Protein AF-A0A956VA61-F1 (afdb_monomer_lite)

Foldseek 3Di:
DQDPDPLVVVVVVVVVCVVVVVPDDPQKDKFKWAFADDDPQWTFTQTPVRDTDIAGAFDDPPPDPDRPVRPDDDHGFIFIWIWHQDPVRDIHIYTDGGDCVVVVVVVVVVCVVVCCVVCPVLVVLQVVLVVVLVVLCSPQLVSCVSVVPDNVVSCLVSVLVSVVSSLCSNVNDDPVSVVVSVVVNVD

Secondary structure (DSSP, 8-state):
------HHHHHHHHHHHHHHHT---TTSEEEEEEEEEEETTEEEEEETTS-EEEEESSS--TT-----------TT-EEEEEEEE-TTSSEEEEEEEE--HHHHHHHHHHHHHHHHHHHHHHHHHHHHHHHHHHHHIIIIIHHHHHTT--HHHHHHHHHHHHHHHHHHHHH-S-HHHHHHHHHHHH-

Sequence (187 aa):
MQIRVPTKAFVLFVLSYIPLVLAQDERFGYLEGKIIAIDGNTATVQLSAGETVAADLGTAVPGDMSSINLPDFKVGERVELYYAPGPDGTLTYAVSDWVRRPVLLYLTLLFLFVSVAVARFKGLRAFLATGASLFIIMTFIVPRILAGWNPTLVSLLGVGGILILAIYFVHGLSWSTTAALIGTYVA

Radius of gyration: 27.15 Å; chains: 1; bounding box: 56×53×67 Å

Structure (mmCIF, N/CA/C/O backbone):
data_AF-A0A956VA61-F1
#
_entry.id   AF-A0A956VA61-F1
#
loop_
_atom_site.group_PDB
_atom_site.id
_atom_site.type_symbol
_atom_site.label_atom_id
_atom_site.label_alt_id
_atom_site.label_comp_id
_atom_site.label_asym_id
_atom_site.label_entity_id
_atom_site.label_seq_id
_atom_site.pdbx_PDB_ins_code
_atom_site.Cartn_x
_atom_site.Cartn_y
_atom_site.Cartn_z
_atom_site.occupancy
_atom_site.B_iso_or_equiv
_atom_site.auth_seq_id
_atom_site.auth_comp_id
_atom_site.auth_asym_id
_atom_site.auth_atom_id
_atom_site.pdbx_PDB_model_num
ATOM 1 N N . MET A 1 1 ? 8.585 -22.653 -31.711 1.00 45.03 1 MET A N 1
ATOM 2 C CA . MET A 1 1 ? 7.138 -22.551 -31.423 1.00 45.03 1 MET A CA 1
ATOM 3 C C . MET A 1 1 ? 6.929 -21.295 -30.579 1.00 45.03 1 MET A C 1
ATOM 5 O O . MET A 1 1 ? 7.302 -21.300 -29.418 1.00 45.03 1 MET A O 1
ATOM 9 N N . GLN A 1 2 ? 6.507 -20.173 -31.177 1.00 49.62 2 GLN A N 1
ATOM 10 C CA . GLN A 1 2 ? 6.360 -18.895 -30.458 1.00 49.62 2 GLN A CA 1
ATOM 11 C C . GLN A 1 2 ? 4.977 -18.820 -29.802 1.00 49.62 2 GLN A C 1
ATOM 13 O O . GLN A 1 2 ? 3.965 -18.750 -30.497 1.00 49.62 2 GLN A O 1
ATOM 18 N N . ILE A 1 3 ? 4.928 -18.833 -28.469 1.00 54.19 3 ILE A N 1
ATOM 19 C CA . ILE A 1 3 ? 3.691 -18.641 -27.705 1.00 54.19 3 ILE A CA 1
ATOM 20 C C . ILE A 1 3 ? 3.420 -17.136 -27.647 1.00 54.19 3 ILE A C 1
ATOM 22 O O . ILE A 1 3 ? 3.967 -16.406 -26.824 1.00 54.19 3 ILE A O 1
ATOM 26 N N . ARG A 1 4 ? 2.596 -16.652 -28.575 1.00 54.62 4 ARG A N 1
ATOM 27 C CA . ARG A 1 4 ? 2.153 -15.258 -28.617 1.00 54.62 4 ARG A CA 1
ATOM 28 C C . ARG A 1 4 ? 0.960 -15.119 -27.675 1.00 54.62 4 ARG A C 1
ATOM 30 O O . ARG A 1 4 ? -0.176 -15.289 -28.100 1.00 54.62 4 ARG A O 1
ATOM 37 N N . VAL A 1 5 ? 1.207 -14.876 -26.389 1.00 57.72 5 VAL A N 1
ATOM 38 C CA . VAL A 1 5 ? 0.111 -14.637 -25.439 1.00 57.72 5 VAL A CA 1
ATOM 39 C C . VAL A 1 5 ? -0.486 -13.260 -25.757 1.00 57.72 5 VAL A C 1
ATOM 41 O O . VAL A 1 5 ? 0.228 -12.258 -25.657 1.00 57.72 5 VAL A O 1
ATOM 44 N N . PRO A 1 6 ? -1.754 -13.161 -26.195 1.00 68.50 6 PRO A N 1
ATOM 45 C CA . PRO A 1 6 ? -2.363 -11.865 -26.452 1.00 68.50 6 PRO A CA 1
ATOM 46 C C . PRO A 1 6 ? -2.536 -11.141 -25.115 1.00 68.50 6 PRO A C 1
ATOM 48 O O . PRO A 1 6 ? -3.025 -11.725 -24.153 1.00 68.50 6 PRO A O 1
ATOM 51 N N . THR A 1 7 ? -2.179 -9.859 -25.048 1.00 61.56 7 THR A N 1
ATOM 52 C CA . THR A 1 7 ? -2.193 -9.022 -23.829 1.00 61.56 7 THR A CA 1
ATOM 53 C C . THR A 1 7 ? -3.527 -9.073 -23.062 1.00 61.56 7 THR A C 1
ATOM 55 O O . THR A 1 7 ? -3.557 -8.930 -21.844 1.00 61.56 7 THR A O 1
ATOM 58 N N . LYS A 1 8 ? -4.636 -9.360 -23.762 1.00 59.84 8 LYS A N 1
ATOM 59 C CA . LYS A 1 8 ? -5.973 -9.568 -23.181 1.00 59.84 8 LYS A CA 1
ATOM 60 C C . LYS A 1 8 ? -6.077 -10.818 -22.291 1.00 59.84 8 LYS A C 1
ATOM 62 O O . LYS A 1 8 ? -6.801 -10.791 -21.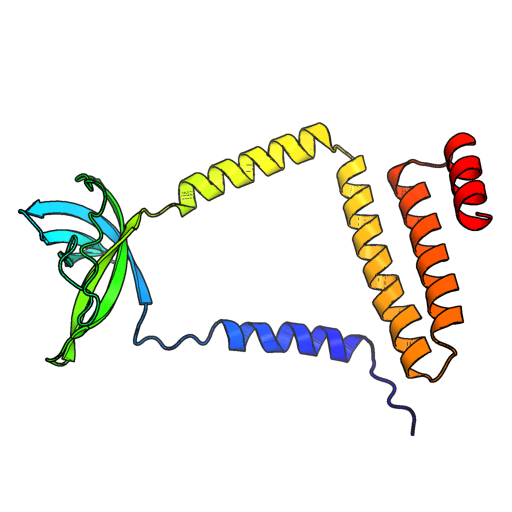304 1.00 59.84 8 LYS A O 1
ATOM 67 N N . ALA A 1 9 ? -5.351 -11.893 -22.603 1.00 68.12 9 ALA A N 1
ATOM 68 C CA . ALA A 1 9 ? -5.415 -13.155 -21.862 1.00 68.12 9 ALA A CA 1
ATOM 69 C C . ALA A 1 9 ? -4.803 -13.049 -20.456 1.00 68.12 9 ALA A C 1
ATOM 71 O O . ALA A 1 9 ? -5.280 -13.686 -19.525 1.00 68.12 9 ALA A O 1
ATOM 72 N N . PHE A 1 10 ? -3.791 -12.199 -20.277 1.00 64.56 10 PHE A N 1
ATOM 73 C CA . PHE A 1 10 ? -3.155 -12.008 -18.974 1.00 64.56 10 PHE A CA 1
ATOM 74 C C . PHE A 1 10 ? -4.008 -11.156 -18.020 1.00 64.56 10 PHE A C 1
ATOM 76 O O . PHE A 1 10 ? -4.116 -11.465 -16.838 1.00 64.56 10 PHE A O 1
ATOM 83 N N . VAL A 1 11 ? -4.689 -10.125 -18.533 1.00 67.25 11 VAL A N 1
ATOM 84 C CA . VAL A 1 11 ? -5.638 -9.327 -17.732 1.00 67.25 11 VAL A CA 1
ATOM 85 C C . VAL A 1 11 ? -6.794 -10.200 -17.230 1.00 67.25 11 VAL A C 1
ATOM 87 O O . VAL A 1 11 ? -7.190 -10.097 -16.071 1.00 67.25 11 VAL A O 1
ATOM 90 N N . LEU A 1 12 ? -7.284 -11.115 -18.072 1.00 72.56 12 LEU A N 1
ATOM 91 C CA . LEU A 1 12 ? -8.306 -12.094 -17.692 1.00 72.56 12 LEU A CA 1
ATOM 92 C C . LEU A 1 12 ? -7.796 -13.107 -16.655 1.00 72.56 12 LEU A C 1
ATOM 94 O O . LEU A 1 12 ? -8.552 -13.484 -15.766 1.00 72.56 12 LEU A O 1
ATOM 98 N N . PHE A 1 13 ? -6.519 -13.495 -16.714 1.00 75.06 13 PHE A N 1
ATOM 99 C CA . PHE A 1 13 ? -5.902 -14.372 -15.716 1.00 75.06 13 PHE A CA 1
ATOM 100 C C . PHE A 1 13 ? -5.882 -13.738 -14.316 1.00 75.06 13 PHE A C 1
ATOM 102 O O . PHE A 1 13 ? -6.269 -14.383 -13.346 1.00 75.06 13 PHE A O 1
ATOM 109 N N . VAL A 1 14 ? -5.511 -12.458 -14.208 1.00 69.62 14 VAL A N 1
ATOM 110 C CA . VAL A 1 14 ? -5.486 -11.747 -12.916 1.00 69.62 14 VAL A CA 1
ATOM 111 C C . VAL A 1 14 ? -6.898 -11.590 -12.337 1.00 69.62 14 VAL A C 1
ATOM 113 O O . VAL A 1 14 ? -7.117 -11.875 -11.162 1.00 69.62 14 VAL A O 1
ATOM 116 N N . LEU A 1 15 ? -7.877 -11.204 -13.164 1.00 73.31 15 LEU A N 1
ATOM 117 C CA . LEU A 1 15 ? -9.284 -11.086 -12.752 1.00 73.31 15 LEU A CA 1
ATOM 118 C C . LEU A 1 15 ? -9.902 -12.433 -12.342 1.00 73.31 15 LEU A C 1
ATOM 120 O O . LEU A 1 15 ? -10.746 -12.472 -11.450 1.00 73.31 15 LEU A O 1
ATOM 124 N N . SER A 1 16 ? -9.452 -13.534 -12.947 1.00 75.88 16 SER A N 1
ATOM 125 C CA . SER A 1 16 ? -9.920 -14.889 -12.635 1.00 75.88 16 SER A CA 1
ATOM 126 C C . SER A 1 16 ? -9.499 -15.387 -11.249 1.00 75.88 16 SER A C 1
ATOM 128 O O . SER A 1 16 ? -10.131 -16.307 -10.736 1.00 75.88 16 SER A O 1
ATOM 130 N N . TYR A 1 17 ? -8.449 -14.825 -10.645 1.00 67.19 17 TYR A N 1
ATOM 131 C CA . TYR A 1 17 ? -7.936 -15.281 -9.345 1.00 67.19 17 TYR A CA 1
ATOM 132 C C . TYR A 1 17 ? -8.602 -14.601 -8.140 1.00 67.19 17 TYR A C 1
ATOM 134 O O . TYR A 1 17 ? -8.555 -15.131 -7.034 1.00 67.19 17 TYR A O 1
ATOM 142 N N . ILE A 1 18 ? -9.268 -13.463 -8.347 1.00 69.38 18 ILE A N 1
ATOM 143 C CA . ILE A 1 18 ? -9.988 -12.719 -7.303 1.00 69.38 18 ILE A CA 1
ATOM 144 C C . ILE A 1 18 ? -11.062 -13.569 -6.592 1.00 69.38 18 ILE A C 1
ATOM 146 O O . ILE A 1 18 ? -11.073 -13.571 -5.362 1.00 69.38 18 ILE A O 1
ATOM 150 N N . PRO A 1 19 ? -11.934 -14.329 -7.287 1.00 57.19 19 PRO A N 1
ATOM 151 C CA . PRO A 1 19 ? -12.939 -15.149 -6.606 1.00 57.19 19 PRO A CA 1
ATOM 152 C C . PRO A 1 19 ? -12.340 -16.306 -5.791 1.00 57.19 19 PRO A C 1
ATOM 154 O O . PRO A 1 19 ? -12.930 -16.694 -4.789 1.00 57.19 19 PRO A O 1
ATOM 157 N N . LEU A 1 20 ? -11.160 -16.824 -6.158 1.00 63.91 20 LEU A N 1
ATOM 158 C CA . LEU A 1 20 ? -10.485 -17.890 -5.404 1.00 63.91 20 LEU A CA 1
ATOM 159 C C . LEU A 1 20 ? -9.969 -17.393 -4.043 1.00 63.91 20 LEU A C 1
ATOM 161 O O . LEU A 1 20 ? -9.958 -18.146 -3.078 1.00 63.91 20 LEU A O 1
ATOM 165 N N . VAL A 1 21 ? -9.582 -16.118 -3.959 1.00 56.16 21 VAL A N 1
ATOM 166 C CA . VAL A 1 21 ? -9.138 -15.473 -2.710 1.00 56.16 21 VAL A CA 1
ATOM 167 C C . VAL A 1 21 ? -10.306 -15.213 -1.751 1.00 56.16 21 VAL A C 1
ATOM 169 O O . VAL A 1 21 ? -10.104 -15.173 -0.543 1.00 56.16 21 VAL A O 1
ATOM 172 N N . LEU A 1 22 ? -11.528 -15.062 -2.271 1.00 58.22 22 LEU A N 1
ATOM 173 C CA . LEU A 1 22 ? -12.731 -14.825 -1.464 1.00 58.22 22 LEU A CA 1
ATOM 174 C C . LEU A 1 22 ? -13.381 -16.117 -0.940 1.00 58.22 22 LEU A C 1
ATOM 176 O O . LEU A 1 22 ? -14.278 -16.045 -0.107 1.00 58.22 22 LEU A O 1
ATOM 180 N N . ALA A 1 23 ? -12.937 -17.288 -1.401 1.00 51.72 23 ALA A N 1
ATOM 181 C CA . ALA A 1 23 ? -13.425 -18.586 -0.946 1.00 51.72 23 ALA A CA 1
ATOM 182 C C . ALA A 1 23 ? -12.684 -19.039 0.329 1.00 51.72 23 ALA A C 1
ATOM 184 O O . ALA A 1 23 ? -11.906 -19.992 0.295 1.00 51.72 23 ALA A O 1
ATOM 185 N N . GLN A 1 24 ? -12.879 -18.335 1.448 1.00 57.03 24 GLN A N 1
ATOM 186 C CA . GLN A 1 24 ? -12.428 -18.807 2.764 1.00 57.03 24 GLN A CA 1
ATOM 187 C C . GLN A 1 24 ? -13.480 -19.735 3.399 1.00 57.03 24 GLN A C 1
ATOM 189 O O . GLN A 1 24 ? -14.677 -19.500 3.275 1.00 57.03 24 GLN A O 1
ATOM 194 N N . ASP A 1 25 ? -13.016 -20.807 4.047 1.00 54.31 25 ASP A N 1
ATOM 195 C CA . ASP A 1 25 ? -13.820 -21.834 4.730 1.00 54.31 25 ASP A CA 1
ATOM 196 C C . ASP A 1 25 ? -14.669 -21.215 5.859 1.00 54.31 25 ASP A C 1
ATOM 198 O O . ASP A 1 25 ? -14.124 -20.705 6.834 1.00 54.31 25 ASP A O 1
ATOM 202 N N . GLU A 1 26 ? -16.002 -21.268 5.748 1.00 60.00 26 GLU A N 1
ATOM 203 C CA . GLU A 1 26 ? -16.955 -20.602 6.664 1.00 60.00 26 GLU A CA 1
ATOM 204 C C . GLU A 1 26 ? -17.046 -21.224 8.073 1.00 60.00 26 GLU A C 1
ATOM 206 O O . GLU A 1 26 ? -17.919 -20.878 8.867 1.00 60.00 26 GLU A O 1
ATOM 211 N N . ARG A 1 27 ? -16.170 -22.178 8.407 1.00 58.78 27 ARG A N 1
ATOM 212 C CA . ARG A 1 27 ? -16.165 -22.849 9.721 1.00 58.78 27 ARG A CA 1
ATOM 213 C C . ARG A 1 27 ? -15.421 -22.075 10.802 1.00 58.78 27 ARG A C 1
ATOM 215 O O . ARG A 1 27 ? -15.638 -22.336 11.983 1.00 58.78 27 ARG A O 1
ATOM 222 N N . PHE A 1 28 ? -14.547 -21.162 10.398 1.00 65.81 28 PHE A N 1
ATOM 223 C CA . PHE A 1 28 ? -13.794 -20.284 11.281 1.00 65.81 28 PHE A CA 1
ATOM 224 C C . PHE A 1 28 ? -13.905 -18.874 10.732 1.00 65.81 28 PHE A C 1
ATOM 226 O O . PHE A 1 28 ? -13.704 -18.650 9.537 1.00 65.81 28 PHE A O 1
ATOM 233 N N . GLY A 1 29 ? -14.200 -17.911 11.593 1.00 72.31 29 GLY A N 1
ATOM 234 C CA . GLY A 1 29 ? -14.350 -16.551 11.120 1.00 72.31 29 GLY A CA 1
ATOM 235 C C . GLY A 1 29 ? -14.375 -15.523 12.225 1.00 72.31 29 GLY A C 1
ATOM 236 O O . GLY A 1 29 ? -14.360 -15.829 13.419 1.00 72.31 29 GLY A O 1
ATOM 237 N N . TYR A 1 30 ? -14.412 -14.279 11.768 1.00 79.00 30 TYR A N 1
ATOM 238 C CA . TYR A 1 30 ? -14.468 -13.106 12.612 1.00 79.00 30 TYR A CA 1
ATOM 239 C C . TYR A 1 30 ? -15.816 -12.417 12.441 1.00 79.00 30 TYR A C 1
ATOM 241 O O . TYR A 1 30 ? -16.306 -12.247 11.322 1.00 79.00 30 TYR A O 1
ATOM 249 N N . LEU A 1 31 ? -16.419 -12.024 13.555 1.00 83.44 31 LEU A N 1
ATOM 250 C CA . LEU A 1 31 ? -17.680 -11.295 13.592 1.00 83.44 31 LEU A CA 1
ATOM 251 C C . LEU A 1 31 ? -17.493 -10.001 14.371 1.00 83.44 31 LEU A C 1
ATOM 253 O O . LEU A 1 31 ? -16.833 -9.972 15.402 1.00 83.44 31 LEU A O 1
ATOM 257 N N . GLU A 1 32 ? -18.113 -8.921 13.910 1.00 86.06 32 GLU A N 1
ATOM 258 C CA . GLU A 1 32 ? -18.107 -7.661 14.650 1.00 86.06 32 GLU A CA 1
ATOM 259 C C . GLU A 1 32 ? -19.292 -7.608 15.615 1.00 86.06 32 GLU A C 1
ATOM 261 O O . GLU A 1 32 ? -20.452 -7.811 15.223 1.00 86.06 32 GLU A O 1
ATOM 266 N N . GLY A 1 33 ? -19.004 -7.274 16.869 1.00 86.25 33 GLY A N 1
ATOM 267 C CA . GLY A 1 33 ? -19.996 -7.123 17.921 1.00 86.25 33 GLY A CA 1
ATOM 268 C C . GLY A 1 33 ? -19.736 -5.914 18.816 1.00 86.25 33 GLY A C 1
ATOM 269 O O . GLY A 1 33 ? -18.676 -5.287 18.780 1.00 86.25 33 GLY A O 1
ATOM 270 N N . LYS A 1 34 ? -20.735 -5.559 19.621 1.00 87.38 34 LYS A N 1
ATOM 271 C CA . LYS A 1 34 ? -20.653 -4.497 20.626 1.00 87.38 34 LYS A CA 1
ATOM 272 C C . LYS A 1 34 ? -20.857 -5.081 22.018 1.00 87.38 34 LYS A C 1
ATOM 274 O O . LYS A 1 34 ? -21.857 -5.755 22.258 1.00 87.38 34 LYS A O 1
ATOM 279 N N . ILE A 1 35 ? -19.941 -4.793 22.938 1.00 84.75 35 ILE A N 1
ATOM 280 C CA . ILE A 1 35 ? -20.050 -5.255 24.326 1.00 84.75 35 ILE A CA 1
ATOM 281 C C . ILE A 1 35 ? -21.204 -4.510 25.007 1.00 84.75 35 ILE A C 1
ATOM 283 O O . ILE A 1 35 ? -21.189 -3.277 25.074 1.00 84.75 35 ILE A O 1
ATOM 287 N N . ILE A 1 36 ? -22.198 -5.243 25.512 1.00 87.12 36 ILE A N 1
ATOM 288 C CA . ILE A 1 36 ? -23.359 -4.679 26.225 1.00 87.12 36 ILE A CA 1
ATOM 289 C C . ILE A 1 36 ? -23.260 -4.848 27.742 1.00 87.12 36 ILE A C 1
ATOM 291 O O . ILE A 1 36 ? -23.744 -3.992 28.478 1.00 87.12 36 ILE A O 1
ATOM 295 N N . ALA A 1 37 ? -22.603 -5.909 28.206 1.00 83.12 37 ALA A N 1
ATOM 296 C CA . ALA A 1 37 ? -22.354 -6.167 29.617 1.00 83.12 37 ALA A CA 1
ATOM 297 C C . ALA A 1 37 ? -21.078 -6.999 29.770 1.00 83.12 37 ALA A C 1
ATOM 299 O O . ALA A 1 37 ? -20.755 -7.804 28.896 1.00 83.12 37 ALA A O 1
ATOM 300 N N . ILE A 1 38 ? -20.371 -6.798 30.878 1.00 81.75 38 ILE A N 1
ATOM 301 C CA . ILE A 1 38 ? -19.191 -7.573 31.261 1.00 81.75 38 ILE A CA 1
ATOM 302 C C . ILE A 1 38 ? -19.474 -8.149 32.644 1.00 81.75 38 ILE A C 1
ATOM 304 O O . ILE A 1 38 ? -19.803 -7.391 33.557 1.00 81.75 38 ILE A O 1
ATOM 308 N N . ASP A 1 39 ? -19.357 -9.467 32.776 1.00 79.88 39 ASP A N 1
ATOM 309 C CA . ASP A 1 39 ? -19.477 -10.185 34.041 1.00 79.88 39 ASP A CA 1
ATOM 310 C C . ASP A 1 39 ? -18.232 -11.060 34.239 1.00 79.88 39 ASP A C 1
ATOM 312 O O . ASP A 1 39 ? -18.071 -12.118 33.623 1.00 79.88 39 ASP A O 1
ATOM 316 N N . GLY A 1 40 ? -17.285 -10.560 35.037 1.00 77.44 40 GLY A N 1
ATOM 317 C CA . GLY A 1 40 ? -15.986 -11.199 35.246 1.00 77.44 40 GLY A CA 1
ATOM 318 C C . GLY A 1 40 ? -15.232 -11.429 33.932 1.00 77.44 40 GLY A C 1
ATOM 319 O O . GLY A 1 40 ? -14.812 -10.478 33.280 1.00 77.44 40 GLY A O 1
ATOM 320 N N . ASN A 1 41 ? -15.065 -12.701 33.556 1.00 72.50 41 ASN A N 1
ATOM 321 C CA . ASN A 1 41 ? -14.333 -13.124 32.357 1.00 72.50 41 ASN A CA 1
ATOM 322 C C . ASN A 1 41 ? -15.235 -13.343 31.128 1.00 72.50 41 ASN A C 1
ATOM 324 O O . ASN A 1 41 ? -14.755 -13.770 30.084 1.00 72.50 41 ASN A O 1
ATOM 328 N N . THR A 1 42 ? -16.544 -13.094 31.233 1.00 75.19 42 THR A N 1
ATOM 329 C CA . THR A 1 42 ? -17.493 -13.255 30.121 1.00 75.19 42 THR A CA 1
ATOM 330 C C . THR A 1 42 ? -18.087 -11.903 29.734 1.00 75.19 42 THR A C 1
ATOM 332 O O . THR A 1 42 ? -18.645 -11.187 30.566 1.00 75.19 42 THR A O 1
ATOM 335 N N . ALA A 1 43 ? -18.004 -11.549 28.453 1.00 80.50 43 ALA A N 1
ATOM 336 C CA . ALA A 1 43 ? -18.731 -10.424 27.881 1.00 80.50 43 ALA A CA 1
ATOM 337 C C . ALA A 1 43 ? -19.998 -10.917 27.193 1.00 80.50 43 ALA A C 1
ATOM 339 O O . ALA A 1 43 ? -19.968 -11.822 26.363 1.00 80.50 43 ALA A O 1
ATOM 340 N N . THR A 1 44 ? -21.119 -10.256 27.462 1.00 82.56 44 THR A N 1
ATOM 341 C CA . THR A 1 44 ? -22.272 -10.371 26.569 1.00 82.56 44 THR A CA 1
ATOM 342 C C . THR A 1 44 ? -22.056 -9.398 25.420 1.00 82.56 44 THR A C 1
ATOM 344 O O . THR A 1 44 ? -21.972 -8.180 25.626 1.00 82.56 44 THR A O 1
ATOM 347 N N . VAL A 1 45 ? -21.940 -9.930 24.208 1.00 81.62 45 VAL A N 1
ATOM 348 C CA . VAL A 1 45 ? -21.672 -9.151 23.003 1.00 81.62 45 VAL A CA 1
ATOM 349 C C . VAL A 1 45 ? -22.876 -9.238 22.080 1.00 81.62 45 VAL A C 1
ATOM 351 O O . VAL A 1 45 ? -23.349 -10.316 21.732 1.00 81.62 45 VAL A O 1
ATOM 354 N N . GLN A 1 46 ? -23.396 -8.081 21.689 1.00 85.75 46 GLN A N 1
ATOM 355 C CA . GLN A 1 46 ? -24.429 -7.989 20.672 1.00 85.75 46 GLN A CA 1
ATOM 356 C C . GLN A 1 46 ? -23.754 -8.001 19.302 1.00 85.75 46 GLN A C 1
ATOM 358 O O . GLN A 1 46 ? -23.034 -7.061 18.953 1.00 85.75 46 GLN A O 1
ATOM 363 N N . LEU A 1 47 ? -23.964 -9.069 18.541 1.00 81.62 47 LEU A N 1
ATOM 364 C CA . LEU A 1 47 ? -23.506 -9.179 17.165 1.00 81.62 47 LEU A CA 1
ATOM 365 C C . LEU A 1 47 ? -24.160 -8.103 16.299 1.00 81.62 47 LEU A C 1
ATOM 367 O O . LEU A 1 47 ? -25.286 -7.665 16.546 1.00 81.62 47 LEU A O 1
ATOM 371 N N . SER A 1 48 ? -23.485 -7.737 15.212 1.00 73.12 48 SER A N 1
ATOM 372 C CA . SER A 1 48 ? -24.053 -6.832 14.203 1.00 73.12 48 SER A CA 1
ATOM 373 C C . SER A 1 48 ? -25.341 -7.380 13.556 1.00 73.12 48 SER A C 1
ATOM 375 O O . SER A 1 48 ? -26.137 -6.601 13.039 1.00 73.12 48 SER A O 1
ATOM 377 N N . ALA A 1 49 ? -25.580 -8.697 13.634 1.00 69.56 49 ALA A N 1
ATOM 378 C CA . ALA A 1 49 ? -26.823 -9.366 13.228 1.00 69.56 49 ALA A CA 1
ATOM 379 C C . ALA A 1 49 ? -27.995 -9.181 14.222 1.00 69.56 49 ALA A C 1
ATOM 381 O O . ALA A 1 49 ? -29.108 -9.618 13.946 1.00 69.56 49 ALA A O 1
ATOM 382 N N . GLY A 1 50 ? -27.760 -8.541 15.373 1.00 70.25 50 GLY A N 1
ATOM 383 C CA . GLY A 1 50 ? -28.752 -8.304 16.428 1.00 70.25 50 GLY A CA 1
ATOM 384 C C . GLY A 1 50 ? -28.857 -9.419 17.473 1.00 70.25 50 GLY A C 1
ATOM 385 O O . GLY A 1 50 ? -29.485 -9.213 18.509 1.00 70.25 50 GLY A O 1
ATOM 386 N N . GLU A 1 51 ? -28.212 -10.562 17.239 1.00 81.25 51 GLU A N 1
ATOM 387 C CA . GLU A 1 51 ? -28.123 -11.680 18.180 1.00 81.25 51 GLU A CA 1
ATOM 388 C C . GLU A 1 51 ? -27.143 -11.374 19.323 1.00 81.25 51 GLU A C 1
ATOM 390 O O . GLU A 1 51 ? -26.079 -10.791 19.115 1.00 81.25 51 GLU A O 1
ATOM 395 N N . THR A 1 52 ? -27.502 -11.744 20.551 1.00 79.94 52 THR A N 1
ATOM 396 C CA . THR A 1 52 ? -26.648 -11.579 21.733 1.00 79.94 52 THR A CA 1
ATOM 397 C C . THR A 1 52 ? -25.958 -12.887 22.061 1.00 79.94 52 THR A C 1
ATOM 399 O O . THR A 1 52 ? -26.629 -13.889 22.301 1.00 79.94 52 THR A O 1
ATOM 402 N N . VAL A 1 53 ? -24.632 -12.858 22.122 1.00 82.25 53 VAL A N 1
ATOM 403 C CA . VAL A 1 53 ? -23.810 -14.041 22.352 1.00 82.25 53 VAL A CA 1
ATOM 404 C C . VAL A 1 53 ? -22.890 -13.803 23.542 1.00 82.25 53 VAL A C 1
ATOM 406 O O . VAL A 1 53 ? -22.346 -12.710 23.715 1.00 82.25 53 VAL A O 1
ATOM 409 N N . ALA A 1 54 ? -22.739 -14.823 24.383 1.00 80.81 54 ALA A N 1
ATOM 410 C CA . ALA A 1 54 ? -21.745 -14.823 25.444 1.00 80.81 54 ALA A CA 1
ATOM 411 C C . ALA A 1 54 ? -20.380 -15.135 24.826 1.00 80.81 54 ALA A C 1
ATOM 413 O O . ALA A 1 54 ? -20.180 -16.211 24.263 1.00 80.81 54 ALA A O 1
ATOM 414 N N . ALA A 1 55 ? -19.471 -14.171 24.898 1.00 79.62 55 ALA A N 1
ATOM 415 C CA . ALA A 1 55 ? -18.114 -14.299 24.411 1.00 79.62 55 ALA A CA 1
ATOM 416 C C . ALA A 1 55 ? -17.140 -14.240 25.579 1.00 79.62 55 ALA A C 1
ATOM 418 O O . ALA A 1 55 ? -17.274 -13.413 26.484 1.00 79.62 55 ALA A O 1
ATOM 419 N N . ASP A 1 56 ? -16.146 -15.111 25.546 1.00 78.44 56 ASP A N 1
ATOM 420 C CA . ASP A 1 56 ? -15.094 -15.113 26.548 1.00 78.44 56 ASP A CA 1
ATOM 421 C C . ASP A 1 56 ? -14.146 -13.921 26.326 1.00 78.44 56 ASP A C 1
ATOM 423 O O . ASP A 1 56 ? -13.711 -13.667 25.198 1.00 78.44 56 ASP A O 1
ATOM 427 N N . LEU A 1 57 ? -13.854 -13.170 27.392 1.00 70.25 57 LEU A N 1
ATOM 428 C CA . LEU A 1 57 ? -12.944 -12.020 27.388 1.00 70.25 57 LEU A CA 1
ATOM 429 C C . LEU A 1 57 ? -11.477 -12.417 27.563 1.00 70.25 57 LEU A C 1
ATOM 431 O O . LEU A 1 57 ? -10.629 -11.527 27.559 1.00 70.25 57 LEU A O 1
ATOM 435 N N . GLY A 1 58 ? -11.160 -13.705 27.728 1.00 60.53 58 GLY A N 1
ATOM 436 C CA . GLY A 1 58 ? -9.766 -14.124 27.845 1.00 60.53 58 GLY A CA 1
ATOM 437 C C . GLY A 1 58 ? -9.479 -15.416 28.595 1.00 60.53 58 GLY A C 1
ATOM 438 O O . GLY A 1 58 ? -8.417 -15.504 29.206 1.00 60.53 58 GLY A O 1
ATOM 439 N N . THR A 1 59 ? -10.348 -16.426 28.571 1.00 51.16 59 THR A N 1
ATOM 440 C CA . THR A 1 59 ? -9.927 -17.796 28.889 1.00 51.16 59 THR A CA 1
ATOM 441 C C . THR A 1 59 ? -9.817 -18.650 27.633 1.00 51.16 59 THR A C 1
ATOM 443 O O . THR A 1 59 ? -10.791 -19.130 27.077 1.00 51.16 59 THR A O 1
ATOM 446 N N . ALA A 1 60 ? -8.558 -18.832 27.228 1.00 49.25 60 ALA A N 1
ATOM 447 C CA . ALA A 1 60 ? -8.037 -19.926 26.421 1.00 49.25 60 ALA A CA 1
ATOM 448 C C . ALA A 1 60 ? -8.803 -20.243 25.127 1.00 49.25 60 ALA A C 1
ATOM 450 O O . ALA A 1 60 ? -9.767 -21.008 25.105 1.00 49.25 60 ALA A O 1
ATOM 451 N N . VAL A 1 61 ? -8.213 -19.839 23.999 1.00 52.72 61 VAL A N 1
ATOM 452 C CA . VAL A 1 61 ? -8.230 -20.731 22.833 1.00 52.72 61 VAL A CA 1
ATOM 453 C C . VAL A 1 61 ? -7.797 -22.118 23.339 1.00 52.72 61 VAL A C 1
ATOM 455 O O . VAL A 1 61 ? -6.720 -22.208 23.940 1.00 52.72 61 VAL A O 1
ATOM 458 N N . PRO A 1 62 ? -8.593 -23.191 23.164 1.00 48.12 62 PRO A N 1
ATOM 459 C CA . PRO A 1 62 ? -8.183 -24.525 23.585 1.00 48.12 62 PRO A CA 1
ATOM 460 C C . PRO A 1 62 ? -6.846 -24.889 22.916 1.00 48.12 62 PRO A C 1
ATOM 462 O O . PRO A 1 62 ? -6.802 -25.147 21.716 1.00 48.12 62 PRO A O 1
ATOM 465 N N . GLY A 1 63 ? -5.749 -24.854 23.682 1.00 52.84 63 GLY A N 1
ATOM 466 C CA . GLY A 1 63 ? -4.387 -25.107 23.191 1.00 52.84 63 GLY A CA 1
ATOM 467 C C . GLY A 1 63 ? -3.383 -23.952 23.322 1.00 52.84 63 GLY A C 1
ATOM 468 O O . GLY A 1 63 ? -2.201 -24.188 23.079 1.00 52.84 63 GLY A O 1
ATOM 469 N N . ASP A 1 64 ? -3.793 -22.749 23.738 1.00 49.47 64 ASP A N 1
ATOM 470 C CA . ASP A 1 64 ? -2.869 -21.633 23.997 1.00 49.47 64 ASP A CA 1
ATOM 471 C C . ASP A 1 64 ? -2.612 -21.467 25.508 1.00 49.47 64 ASP A C 1
ATOM 473 O O . ASP A 1 64 ? -3.526 -21.205 26.289 1.00 49.47 64 ASP A O 1
ATOM 477 N N . MET A 1 65 ? -1.359 -21.674 25.935 1.00 45.09 65 MET A N 1
ATOM 478 C CA . MET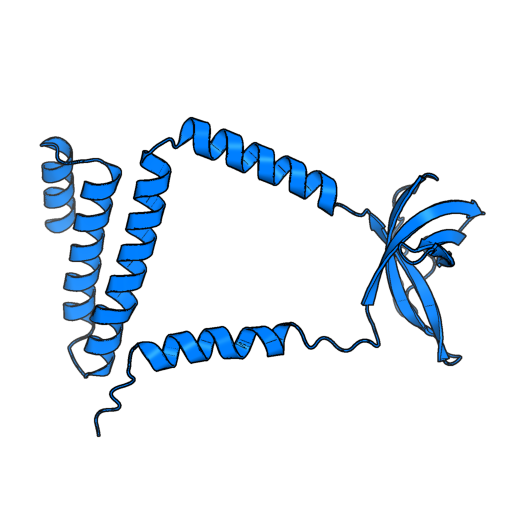 A 1 65 ? -0.911 -21.540 27.333 1.00 45.09 65 MET A CA 1
ATOM 479 C C . MET A 1 65 ? -0.416 -20.128 27.673 1.00 45.09 65 MET A C 1
ATOM 481 O O . MET A 1 65 ? 0.044 -19.890 28.793 1.00 45.09 65 MET A O 1
ATOM 485 N N . SER A 1 66 ? -0.474 -19.185 26.733 1.00 53.44 66 SER A N 1
ATOM 486 C CA . SER A 1 66 ? -0.175 -17.792 27.032 1.00 53.44 66 SER A CA 1
ATOM 487 C C . SER A 1 66 ? -1.434 -17.118 27.577 1.00 53.44 66 SER A C 1
ATOM 489 O O . SER A 1 66 ? -2.398 -16.867 26.862 1.00 53.44 66 SER A O 1
ATOM 491 N N . SER A 1 67 ? -1.453 -16.828 28.880 1.00 49.94 67 SER A N 1
ATOM 492 C CA . SER A 1 67 ? -2.421 -15.892 29.451 1.00 49.94 67 SER A CA 1
ATOM 493 C C . SER A 1 67 ? -2.111 -14.507 28.882 1.00 49.94 67 SER A C 1
ATOM 495 O O . SER A 1 67 ? -1.361 -13.727 29.480 1.00 49.94 67 SER A O 1
ATOM 497 N N . ILE A 1 68 ? -2.602 -14.228 27.677 1.00 53.34 68 ILE A N 1
ATOM 498 C CA . ILE A 1 68 ? -2.566 -12.893 27.102 1.00 53.34 68 ILE A CA 1
ATOM 499 C C . ILE A 1 68 ? -3.483 -12.067 27.992 1.00 53.34 68 ILE A C 1
ATOM 501 O O . ILE A 1 68 ? -4.698 -12.233 27.982 1.00 53.34 68 ILE A O 1
ATOM 505 N N . ASN A 1 69 ? -2.870 -11.235 28.828 1.00 52.66 69 ASN A N 1
ATOM 506 C CA . ASN A 1 69 ? -3.562 -10.248 29.635 1.00 52.66 69 ASN A CA 1
ATOM 507 C C . ASN A 1 69 ? -4.169 -9.237 28.654 1.00 52.66 69 ASN A C 1
ATOM 509 O O . ASN A 1 69 ? -3.496 -8.300 28.214 1.00 52.66 69 ASN A O 1
ATOM 513 N N . LEU A 1 70 ? -5.379 -9.536 28.182 1.00 57.66 70 LEU A N 1
ATOM 514 C CA . LEU A 1 70 ? -6.107 -8.697 27.249 1.00 57.66 70 LEU A CA 1
ATOM 515 C C . LEU A 1 70 ? -6.369 -7.356 27.955 1.00 57.66 70 LEU A C 1
ATOM 517 O O . LEU A 1 70 ? -6.821 -7.360 29.099 1.00 57.66 70 LEU A O 1
ATOM 521 N N . PRO A 1 71 ? -6.033 -6.210 27.336 1.00 62.53 71 PRO A N 1
ATOM 522 C CA . PRO A 1 71 ? -6.296 -4.907 27.937 1.00 62.53 71 PRO A CA 1
ATOM 523 C C . PRO A 1 71 ? -7.778 -4.761 28.308 1.00 62.53 71 PRO A C 1
ATOM 525 O O . PRO A 1 71 ? -8.634 -5.227 27.562 1.00 62.53 71 PRO A O 1
ATOM 528 N N . ASP A 1 72 ? -8.067 -4.100 29.435 1.00 72.88 72 ASP A N 1
ATOM 529 C CA . ASP A 1 72 ? -9.424 -3.958 29.982 1.00 72.88 72 ASP A CA 1
ATOM 530 C C . ASP A 1 72 ? -10.422 -3.441 28.931 1.00 72.88 72 ASP A C 1
ATOM 532 O O . ASP A 1 72 ? -10.459 -2.246 28.610 1.00 72.88 72 ASP A O 1
ATOM 536 N N . PHE A 1 73 ? -11.259 -4.341 28.414 1.00 76.75 73 PHE A N 1
ATOM 537 C CA . PHE A 1 73 ? -12.371 -3.990 27.539 1.00 76.75 73 PHE A CA 1
ATOM 538 C C . PHE A 1 73 ? -13.457 -3.261 28.329 1.00 76.75 73 PHE A C 1
ATOM 540 O O . PHE A 1 73 ? -13.748 -3.595 29.482 1.00 76.75 73 PHE A O 1
ATOM 547 N N . LYS A 1 74 ? -14.105 -2.277 27.701 1.00 81.88 74 LYS A N 1
ATOM 548 C CA . LYS A 1 74 ? -15.193 -1.516 28.335 1.00 81.88 74 LYS A CA 1
ATOM 549 C C . LYS A 1 74 ? -16.538 -1.790 27.681 1.00 81.88 74 LYS A C 1
ATOM 551 O O . LYS A 1 74 ? -16.654 -2.005 26.475 1.00 81.88 74 LYS A O 1
ATOM 556 N N . VAL A 1 75 ? -17.592 -1.703 28.491 1.00 84.62 75 VAL A N 1
ATOM 557 C CA . VAL A 1 75 ? -18.971 -1.743 27.994 1.00 84.62 75 VAL A CA 1
ATOM 558 C C . VAL A 1 75 ? -19.179 -0.613 26.984 1.00 84.62 75 VAL A C 1
ATOM 560 O O . VAL A 1 75 ? -18.848 0.545 27.240 1.00 84.62 75 VAL A O 1
ATOM 563 N N . GLY A 1 76 ? -19.742 -0.953 25.827 1.00 83.94 76 GLY A N 1
ATOM 564 C CA . GLY A 1 76 ? -19.983 -0.034 24.720 1.00 83.94 76 GLY A CA 1
ATOM 565 C C . GLY A 1 76 ? -18.933 -0.068 23.609 1.00 83.94 76 GLY A C 1
ATOM 566 O O . GLY A 1 76 ? -19.194 0.502 22.544 1.00 83.94 76 GLY A O 1
ATOM 567 N N . GLU A 1 77 ? -17.799 -0.744 23.807 1.00 85.62 77 GLU A N 1
ATOM 568 C CA . GLU A 1 77 ? -16.759 -0.890 22.785 1.00 85.62 77 GLU A CA 1
ATOM 569 C C . GLU A 1 77 ? -17.163 -1.880 21.686 1.00 85.62 77 GLU A C 1
ATOM 571 O O . GLU A 1 77 ? -17.925 -2.827 21.907 1.00 85.62 77 GLU A O 1
ATOM 576 N N . ARG A 1 78 ? -16.660 -1.629 20.471 1.00 86.12 78 ARG A N 1
ATOM 577 C CA . ARG A 1 78 ? -16.804 -2.549 19.341 1.00 86.12 78 ARG A CA 1
ATOM 578 C C . ARG A 1 78 ? -15.615 -3.491 19.318 1.00 86.12 78 ARG A C 1
ATOM 580 O O . ARG A 1 78 ? -14.474 -3.030 19.245 1.00 86.12 78 ARG A O 1
ATOM 587 N N . VAL A 1 79 ? -15.901 -4.781 19.315 1.00 87.19 79 VAL A N 1
ATOM 588 C CA . VAL A 1 79 ? -14.901 -5.841 19.342 1.00 87.19 79 VAL A CA 1
ATOM 589 C C . VAL A 1 79 ? -15.129 -6.836 18.217 1.00 87.19 79 VAL A C 1
ATOM 591 O O . VAL A 1 79 ? -16.246 -7.015 17.727 1.00 87.19 79 VAL A O 1
ATOM 594 N N . GLU A 1 80 ? -14.038 -7.445 17.792 1.00 86.38 80 GLU A N 1
ATOM 595 C CA . GLU A 1 80 ? -14.002 -8.536 16.841 1.00 86.38 80 GLU A CA 1
ATOM 596 C C . GLU A 1 80 ? -13.993 -9.852 17.620 1.00 86.38 80 GLU A C 1
ATOM 598 O O . GLU A 1 80 ? -13.176 -10.075 18.517 1.00 86.38 80 GLU A O 1
ATOM 603 N N . LEU A 1 81 ? -14.962 -10.698 17.304 1.00 84.19 81 LEU A N 1
ATOM 604 C CA . LEU A 1 81 ? -15.197 -11.995 17.907 1.00 84.19 81 LEU A CA 1
ATOM 605 C C . LEU A 1 81 ? -14.659 -13.058 16.970 1.00 84.19 81 LEU A C 1
ATOM 607 O O . LEU A 1 81 ? -15.051 -13.104 15.806 1.00 84.19 81 LEU A O 1
ATOM 611 N N . TYR A 1 82 ? -13.818 -13.934 17.487 1.00 82.31 82 TYR A N 1
ATOM 612 C CA . TYR A 1 82 ? -13.463 -15.168 16.814 1.00 82.31 82 TYR A CA 1
ATOM 613 C C . TYR A 1 82 ? -14.473 -16.253 17.195 1.00 82.31 82 TYR A C 1
ATOM 615 O O . TYR A 1 82 ? -14.775 -16.416 18.381 1.00 82.31 82 TYR A O 1
ATOM 623 N N . TYR A 1 83 ? -14.992 -16.987 16.210 1.00 81.00 83 TYR A N 1
ATOM 624 C CA . TYR A 1 83 ? -15.818 -18.168 16.460 1.00 81.00 83 TYR A CA 1
ATOM 625 C C . TYR A 1 83 ? -15.138 -19.440 15.953 1.00 81.00 83 TYR A C 1
ATOM 627 O O . TYR A 1 83 ? -14.573 -19.472 14.857 1.00 81.00 83 TYR A O 1
ATOM 635 N N . ALA A 1 84 ? -15.223 -20.499 16.756 1.00 76.19 84 ALA A N 1
ATOM 636 C CA . ALA A 1 84 ? -14.755 -21.832 16.398 1.00 76.19 84 ALA A CA 1
ATOM 637 C C . ALA A 1 84 ? -15.700 -22.909 16.955 1.00 76.19 84 ALA A C 1
ATOM 639 O O . ALA A 1 84 ? -16.290 -22.714 18.020 1.00 76.19 84 ALA A O 1
ATOM 640 N N . PRO A 1 85 ? -15.848 -24.057 16.273 1.00 76.31 85 PRO A N 1
ATOM 641 C CA . PRO A 1 85 ? -16.584 -25.193 16.811 1.00 76.31 85 PRO A CA 1
ATOM 642 C C . PRO A 1 85 ? -15.887 -25.732 18.067 1.00 76.31 85 PRO A C 1
ATOM 644 O O . PRO A 1 85 ? -14.715 -26.111 18.032 1.00 76.31 85 PRO A O 1
ATOM 647 N N . GLY A 1 86 ? -16.615 -25.751 19.181 1.00 70.75 86 GLY A N 1
ATOM 648 C CA . GLY A 1 86 ? -16.181 -26.340 20.439 1.00 70.75 86 GLY A CA 1
ATOM 649 C C . GLY A 1 86 ? -16.238 -27.876 20.426 1.00 70.75 86 GLY A C 1
ATOM 650 O O . GLY A 1 86 ? -16.758 -28.473 19.479 1.00 70.75 86 GLY A O 1
ATOM 651 N N . PRO A 1 87 ? -15.740 -28.535 21.489 1.00 70.75 87 PRO A N 1
ATOM 652 C CA . PRO A 1 87 ? -15.705 -29.999 21.606 1.00 70.75 87 PRO A CA 1
ATOM 653 C C . PRO A 1 87 ? -17.074 -30.681 21.443 1.00 70.75 87 PRO A C 1
ATOM 655 O O . PRO A 1 87 ? -17.141 -31.804 20.951 1.00 70.75 87 PRO A O 1
ATOM 658 N N . ASP A 1 88 ? -18.153 -29.977 21.792 1.00 72.31 88 ASP A N 1
ATOM 659 C CA . ASP A 1 88 ? -19.539 -30.455 21.713 1.00 72.31 88 ASP A CA 1
ATOM 660 C C . ASP A 1 88 ? -20.222 -30.126 20.368 1.00 72.31 88 ASP A C 1
ATOM 662 O O . ASP A 1 88 ? -21.418 -30.351 20.188 1.00 72.31 88 ASP A O 1
ATOM 666 N N . GLY A 1 89 ? -19.480 -29.561 19.407 1.00 69.06 89 GLY A N 1
ATOM 667 C CA . GLY A 1 89 ? -19.993 -29.132 18.101 1.00 69.06 89 GLY A CA 1
ATOM 668 C C . GLY A 1 89 ? -20.742 -27.792 18.111 1.00 69.06 89 GLY A C 1
ATOM 669 O O . GLY A 1 89 ? -21.124 -27.303 17.049 1.00 69.06 89 GLY A O 1
ATOM 670 N N . THR A 1 90 ? -20.930 -27.168 19.277 1.00 75.88 90 THR A N 1
ATOM 671 C CA . THR A 1 90 ? -21.486 -25.814 19.421 1.00 75.88 90 THR A CA 1
ATOM 672 C C . THR A 1 90 ? -20.426 -24.752 19.137 1.00 75.88 90 THR A C 1
ATOM 674 O O . THR A 1 90 ? -19.266 -24.929 19.498 1.00 75.88 90 THR A O 1
ATOM 677 N N . LEU A 1 91 ? -20.805 -23.633 18.518 1.00 76.00 91 LEU A N 1
ATOM 678 C CA . LEU A 1 91 ? -19.883 -22.524 18.263 1.00 76.00 91 LEU A CA 1
ATOM 679 C C . LEU A 1 91 ? -19.521 -21.817 19.575 1.00 76.00 91 LEU A C 1
ATOM 681 O O . LEU A 1 91 ? -20.399 -21.329 20.285 1.00 76.00 91 LEU A O 1
ATOM 685 N N . THR A 1 92 ? -18.227 -21.750 19.873 1.00 78.50 92 THR A N 1
ATOM 686 C CA . THR A 1 92 ? -17.677 -20.972 20.983 1.00 78.50 92 THR A CA 1
ATOM 687 C C . THR A 1 92 ? -17.169 -19.642 20.447 1.00 78.50 92 THR A C 1
ATOM 689 O O . THR A 1 92 ? -16.494 -19.606 19.416 1.00 78.50 92 THR A O 1
ATOM 692 N N . TYR A 1 93 ? -17.477 -18.557 21.157 1.00 81.25 93 TYR A N 1
ATOM 693 C CA . TYR A 1 93 ? -17.105 -17.198 20.781 1.00 81.25 93 TYR A CA 1
ATOM 694 C C . TYR A 1 93 ? -16.096 -16.641 21.781 1.00 81.25 93 TYR A C 1
ATOM 696 O O . TYR A 1 93 ? -16.312 -16.702 22.991 1.00 81.25 93 TYR A O 1
ATOM 704 N N . ALA A 1 94 ? -15.009 -16.071 21.275 1.00 81.06 94 ALA A N 1
ATOM 705 C CA . ALA A 1 94 ? -13.988 -15.414 22.080 1.00 81.06 94 ALA A CA 1
ATOM 706 C C . ALA A 1 94 ? -13.710 -14.018 21.525 1.00 81.06 94 ALA A C 1
ATOM 708 O O . ALA A 1 94 ? -13.662 -13.818 20.307 1.00 81.06 94 ALA A O 1
ATOM 709 N N . VAL A 1 95 ? -13.531 -13.042 22.410 1.00 81.38 95 VAL A N 1
ATOM 710 C CA . VAL A 1 95 ? -13.127 -11.690 22.022 1.00 81.38 95 VAL A CA 1
ATOM 711 C C . VAL A 1 95 ? -11.659 -11.725 21.595 1.00 81.38 95 VAL A C 1
ATOM 713 O O . VAL A 1 95 ? -10.796 -12.143 22.361 1.00 81.38 95 VAL A O 1
ATOM 716 N N . SER A 1 96 ? -11.379 -11.300 20.362 1.00 80.31 96 SER A N 1
ATOM 717 C CA . SER A 1 96 ? -10.038 -11.350 19.769 1.00 80.31 96 SER A CA 1
ATOM 718 C C . SER A 1 96 ? -9.329 -9.994 19.791 1.00 80.31 96 SER A C 1
ATOM 720 O O . SER A 1 96 ? -8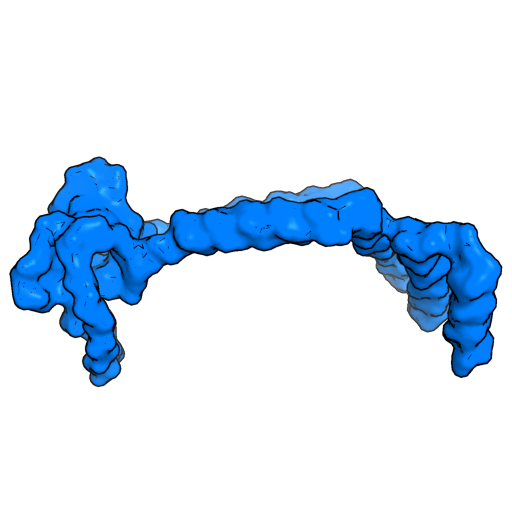.151 -9.933 20.131 1.00 80.31 96 SER A O 1
ATOM 722 N N . ASP A 1 97 ? -9.996 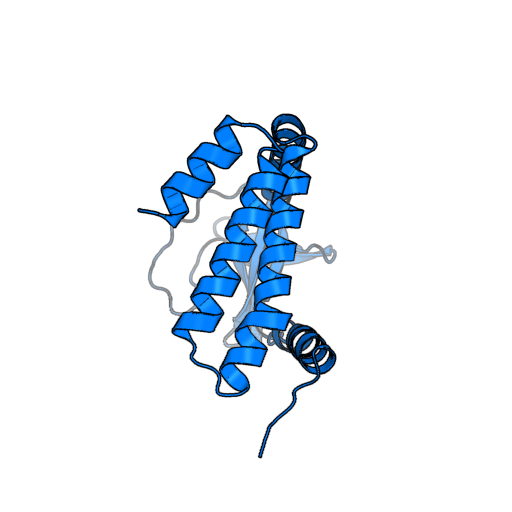-8.916 19.367 1.00 80.75 97 ASP A N 1
ATOM 723 C CA . ASP A 1 97 ? -9.403 -7.570 19.237 1.00 80.75 97 ASP A CA 1
ATOM 724 C C . ASP A 1 97 ? -10.514 -6.495 19.178 1.00 80.75 97 ASP A C 1
ATOM 726 O O . ASP A 1 97 ? -11.704 -6.807 19.126 1.00 80.75 97 ASP A O 1
ATOM 730 N N . TRP A 1 98 ? -10.154 -5.211 19.161 1.00 84.88 98 TRP A N 1
ATOM 731 C CA . TRP A 1 98 ? -11.067 -4.097 18.889 1.00 84.88 98 TRP A CA 1
ATOM 732 C C . TRP A 1 98 ? -11.294 -3.889 17.391 1.00 84.88 98 TRP A C 1
ATOM 734 O O . TRP A 1 98 ? -10.393 -4.048 16.566 1.00 84.88 98 TRP A O 1
ATOM 744 N N . VAL A 1 99 ? -12.471 -3.373 17.030 1.00 85.56 99 VAL A N 1
ATOM 745 C CA . VAL A 1 99 ? -12.757 -2.977 15.643 1.00 85.56 99 VAL A CA 1
ATOM 746 C C . VAL A 1 99 ? -12.016 -1.676 15.301 1.00 85.56 99 VAL A C 1
ATOM 748 O O . VAL A 1 99 ? -12.475 -0.571 15.597 1.00 85.56 99 VAL A O 1
ATOM 751 N N . ARG A 1 100 ? -10.866 -1.793 14.623 1.00 86.81 100 ARG A N 1
ATOM 752 C CA . ARG A 1 100 ? -10.006 -0.647 14.234 1.00 86.81 100 ARG A CA 1
ATOM 753 C C . ARG A 1 100 ? -10.407 0.016 12.914 1.00 86.81 100 ARG A C 1
ATOM 755 O O . ARG A 1 100 ? -9.960 1.124 12.612 1.00 86.81 100 ARG A O 1
ATOM 762 N N . ARG A 1 101 ? -11.280 -0.631 12.136 1.00 86.19 101 ARG A N 1
ATOM 763 C CA . ARG A 1 101 ? -11.742 -0.182 10.809 1.00 86.19 101 ARG A CA 1
ATOM 764 C C . ARG A 1 101 ? -12.175 1.291 10.744 1.00 86.19 101 ARG A C 1
ATOM 766 O O . ARG A 1 101 ? -11.691 1.976 9.846 1.00 86.19 101 ARG A O 1
ATOM 773 N N . PRO A 1 102 ? -13.015 1.829 11.654 1.00 87.50 102 PRO A N 1
ATOM 774 C CA . PRO A 1 102 ? -13.436 3.227 11.562 1.00 87.50 102 PRO A CA 1
ATOM 775 C C . PRO A 1 102 ? -12.267 4.202 11.744 1.00 87.50 102 PRO A C 1
ATOM 777 O O . PRO A 1 102 ? -12.159 5.162 10.986 1.00 87.50 102 PRO A O 1
ATOM 780 N N . VAL A 1 103 ? -11.357 3.942 12.691 1.00 89.94 103 VAL A N 1
ATOM 781 C CA . VAL A 1 103 ? -10.168 4.785 12.917 1.00 89.94 103 VAL A CA 1
ATOM 782 C C . VAL A 1 103 ? -9.249 4.752 11.698 1.00 89.94 103 VAL A C 1
ATOM 784 O O . VAL A 1 103 ? -8.813 5.800 11.224 1.00 89.94 103 VAL A O 1
ATOM 787 N N . LEU A 1 104 ? -9.006 3.560 11.148 1.00 92.50 104 LEU A N 1
ATOM 788 C CA . LEU A 1 104 ? -8.211 3.395 9.931 1.00 92.50 104 LEU A CA 1
ATOM 789 C C . LEU A 1 104 ? -8.846 4.110 8.735 1.00 92.50 104 LEU A C 1
ATOM 791 O O . LEU A 1 104 ? -8.129 4.714 7.939 1.00 92.50 104 LEU A O 1
ATOM 795 N N . LEU A 1 105 ? -10.176 4.098 8.623 1.00 93.06 105 LEU A N 1
ATOM 796 C CA . LEU A 1 105 ? -10.899 4.804 7.569 1.00 93.06 105 LEU A CA 1
ATOM 797 C C . LEU A 1 105 ? -10.720 6.322 7.702 1.00 93.06 105 LEU A C 1
ATOM 799 O O . LEU A 1 105 ? -10.356 6.971 6.722 1.00 93.06 105 LEU A O 1
ATOM 803 N N . TYR A 1 106 ? -10.878 6.887 8.904 1.00 96.00 106 TYR A N 1
ATOM 804 C CA . TYR A 1 106 ? -10.616 8.312 9.139 1.00 96.00 106 TYR A CA 1
ATOM 805 C C . TYR A 1 106 ? -9.165 8.697 8.836 1.00 96.00 106 TYR A C 1
ATOM 807 O O . TYR A 1 106 ? -8.935 9.692 8.148 1.00 96.00 106 TYR A O 1
ATOM 815 N N . LEU A 1 107 ? -8.190 7.903 9.289 1.00 95.88 107 LEU A N 1
ATOM 816 C CA . LEU A 1 107 ? -6.773 8.138 8.992 1.00 95.88 107 LEU A CA 1
ATOM 817 C C . LEU A 1 107 ? -6.483 8.055 7.492 1.00 95.88 107 LEU A C 1
ATOM 819 O O . LEU A 1 107 ? -5.738 8.879 6.972 1.00 95.88 107 LEU A O 1
ATOM 823 N N . THR A 1 108 ? -7.099 7.105 6.791 1.00 94.19 108 THR A N 1
ATOM 824 C CA . THR A 1 108 ? -6.960 6.947 5.338 1.00 94.19 108 THR A CA 1
ATOM 825 C C . THR A 1 108 ? -7.533 8.150 4.600 1.00 94.19 108 THR A C 1
ATOM 827 O O . THR A 1 108 ? -6.881 8.684 3.705 1.00 94.19 108 THR A O 1
ATOM 830 N N . LEU A 1 109 ? -8.723 8.618 4.987 1.00 95.88 109 LEU A N 1
ATOM 831 C CA . L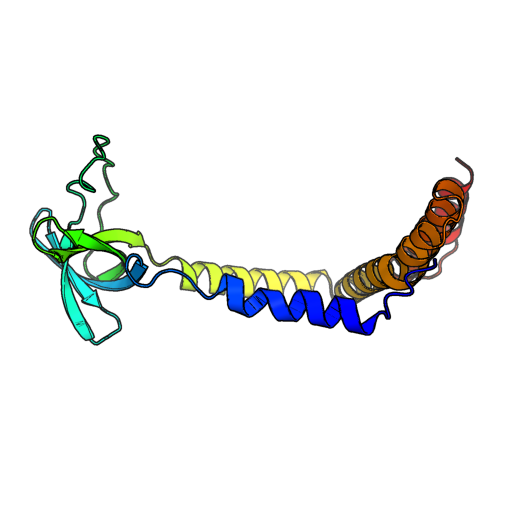EU A 1 109 ? -9.334 9.814 4.405 1.00 95.88 109 LEU A CA 1
ATOM 832 C C . LEU A 1 109 ? -8.495 11.064 4.676 1.00 95.88 109 LEU A C 1
ATOM 834 O O . LEU A 1 109 ? -8.263 11.850 3.759 1.00 95.88 109 LEU A O 1
ATOM 838 N N . LEU A 1 110 ? -8.001 11.226 5.904 1.00 95.81 110 LEU A N 1
ATOM 839 C CA . LEU A 1 110 ? -7.121 12.333 6.271 1.00 95.81 110 LEU A CA 1
ATOM 840 C C . LEU A 1 110 ? -5.818 12.293 5.467 1.00 95.81 110 LEU A C 1
ATOM 842 O O . LEU A 1 110 ? -5.413 13.303 4.896 1.00 95.81 110 LEU A O 1
ATOM 846 N N . PHE A 1 111 ? -5.182 11.125 5.387 1.00 90.44 111 PHE A N 1
ATOM 847 C CA . PHE A 1 111 ? -3.975 10.919 4.597 1.00 90.44 111 PHE A CA 1
ATOM 848 C C . PHE A 1 111 ? -4.216 11.235 3.122 1.00 90.44 111 PHE A C 1
ATOM 850 O O . PHE A 1 111 ? -3.430 11.967 2.527 1.00 90.44 111 PHE A O 1
ATOM 857 N N . LEU A 1 112 ? -5.308 10.739 2.535 1.00 87.56 112 LEU A N 1
ATOM 858 C CA . LEU A 1 112 ? -5.665 11.018 1.146 1.00 87.56 112 LEU A CA 1
ATOM 859 C C . LEU A 1 112 ? -5.877 12.520 0.932 1.00 87.56 112 LEU A C 1
ATOM 861 O O . LEU A 1 112 ? -5.355 13.081 -0.027 1.00 87.56 112 LEU A O 1
ATOM 865 N N . PHE A 1 113 ? -6.591 13.182 1.841 1.00 91.44 113 PHE A N 1
ATOM 866 C CA . PHE A 1 113 ? -6.839 14.618 1.780 1.00 91.44 113 PHE A CA 1
ATOM 867 C C . PHE A 1 113 ? -5.534 15.423 1.822 1.00 91.44 113 PHE A C 1
ATOM 869 O O . PHE A 1 113 ? -5.289 16.247 0.939 1.00 91.44 113 PHE A O 1
ATOM 876 N N . VAL A 1 114 ? -4.664 15.149 2.799 1.00 89.94 114 VAL A N 1
ATOM 877 C CA . VAL A 1 114 ? -3.354 15.807 2.929 1.00 89.94 114 VAL A CA 1
ATOM 878 C C . VAL A 1 114 ? -2.471 15.495 1.724 1.00 89.94 114 VAL A C 1
ATOM 880 O O . VAL A 1 114 ? -1.860 16.399 1.160 1.00 89.94 114 VAL A O 1
ATOM 883 N N . SER A 1 115 ? -2.435 14.239 1.285 1.00 82.62 115 SER A N 1
ATOM 884 C CA . SER A 1 115 ? -1.684 13.809 0.107 1.00 82.62 115 SER A CA 1
ATOM 885 C C . SER A 1 115 ? -2.143 14.554 -1.144 1.00 82.62 115 SER A C 1
ATOM 887 O O . SER A 1 115 ? -1.309 15.107 -1.849 1.00 82.62 115 SER A O 1
ATOM 889 N N . VAL A 1 116 ? -3.449 14.685 -1.393 1.00 80.38 116 VAL A N 1
ATOM 890 C CA . VAL A 1 116 ? -3.983 15.467 -2.523 1.00 80.38 116 VAL A CA 1
ATOM 891 C C . VAL A 1 116 ? -3.654 16.955 -2.374 1.00 80.38 116 VAL A C 1
ATOM 893 O O . VAL A 1 116 ? -3.254 17.594 -3.352 1.00 80.38 116 VAL A O 1
ATOM 896 N N . ALA A 1 117 ? -3.759 17.509 -1.165 1.00 84.56 117 ALA A N 1
ATOM 897 C CA . ALA A 1 117 ? -3.429 18.906 -0.894 1.00 84.56 117 ALA A CA 1
ATOM 898 C C . ALA A 1 117 ? -1.941 19.219 -1.150 1.00 84.56 117 ALA A C 1
ATOM 900 O O . ALA A 1 117 ? -1.621 20.246 -1.754 1.00 84.56 117 ALA A O 1
ATOM 901 N N . VAL A 1 118 ? -1.037 18.323 -0.743 1.00 81.38 118 VAL A N 1
ATOM 902 C CA . VAL A 1 118 ? 0.420 18.460 -0.911 1.00 81.38 118 VAL A CA 1
ATOM 903 C C . VAL A 1 118 ? 0.849 18.121 -2.340 1.00 81.38 118 VAL A C 1
ATOM 905 O O . VAL A 1 118 ? 1.637 18.846 -2.951 1.00 81.38 118 VAL A O 1
ATOM 908 N N . ALA A 1 119 ? 0.319 17.037 -2.903 1.00 70.94 119 ALA A N 1
ATOM 909 C CA . ALA A 1 119 ? 0.728 16.519 -4.200 1.00 70.94 119 ALA A CA 1
ATOM 910 C C . ALA A 1 119 ? 0.082 17.266 -5.378 1.00 70.94 119 ALA A C 1
ATOM 912 O O . ALA A 1 119 ? 0.662 17.265 -6.467 1.00 70.94 119 ALA A O 1
ATOM 913 N N . ARG A 1 120 ? -1.075 17.928 -5.200 1.00 76.50 120 ARG A N 1
ATOM 914 C CA . ARG A 1 120 ? -1.820 18.636 -6.265 1.00 76.50 120 ARG A CA 1
ATOM 915 C C . ARG A 1 120 ? -1.853 17.812 -7.575 1.00 76.50 120 ARG A C 1
ATOM 917 O O . ARG A 1 120 ? -2.089 16.609 -7.561 1.00 76.50 120 ARG A O 1
ATOM 924 N N . PHE A 1 121 ? -1.535 18.436 -8.716 1.00 66.19 121 PHE A N 1
ATOM 925 C CA . PHE A 1 121 ? -1.362 17.784 -10.024 1.00 66.19 121 PHE A CA 1
ATOM 926 C C . PHE A 1 121 ? -0.057 16.980 -10.167 1.00 66.19 121 PHE A C 1
ATOM 928 O O . PHE A 1 121 ? 0.068 16.199 -11.110 1.00 66.19 121 PHE A O 1
ATOM 935 N N . LYS A 1 122 ? 0.929 17.155 -9.275 1.00 68.62 122 LYS A N 1
ATOM 936 C CA . LYS A 1 122 ? 2.192 16.393 -9.321 1.00 68.62 122 LYS A CA 1
ATOM 937 C C . LYS A 1 122 ? 1.985 14.940 -8.881 1.00 68.62 122 LYS A C 1
ATOM 939 O O . LYS A 1 122 ? 2.585 14.052 -9.477 1.00 68.62 122 LYS A O 1
ATOM 944 N N . GLY A 1 123 ? 1.079 14.691 -7.932 1.00 72.62 123 GLY A N 1
ATOM 945 C CA . GLY A 1 123 ? 0.699 13.334 -7.516 1.00 72.62 123 GLY A CA 1
ATOM 946 C C . GLY A 1 123 ? 0.075 12.521 -8.650 1.00 72.62 123 GLY A C 1
ATOM 947 O O . GLY A 1 123 ? 0.504 11.403 -8.920 1.00 72.62 123 GLY A O 1
ATOM 948 N N . LEU A 1 124 ? -0.868 13.113 -9.392 1.00 74.75 124 LEU A N 1
ATOM 949 C CA . LEU A 1 124 ? -1.494 12.451 -10.541 1.00 74.75 124 LEU A CA 1
ATOM 950 C C . LEU A 1 124 ? -0.472 12.100 -11.635 1.00 74.75 124 LEU A C 1
ATOM 952 O O . LEU A 1 124 ? -0.536 11.025 -12.226 1.00 74.75 124 LEU A O 1
ATOM 956 N N . ARG A 1 125 ? 0.513 12.975 -11.869 1.00 82.06 125 ARG A N 1
ATOM 957 C CA . ARG A 1 125 ? 1.606 12.720 -12.822 1.00 82.06 125 ARG A CA 1
ATOM 958 C C . ARG A 1 125 ? 2.496 11.557 -12.389 1.00 82.06 125 ARG A C 1
ATOM 960 O O . ARG A 1 125 ? 2.925 10.799 -13.250 1.00 82.06 125 ARG A O 1
ATOM 967 N N . ALA A 1 126 ? 2.735 11.388 -11.087 1.00 80.69 126 ALA A N 1
ATOM 968 C CA . ALA A 1 126 ? 3.487 10.248 -10.566 1.00 80.69 126 ALA A CA 1
ATOM 969 C C . ALA A 1 126 ? 2.732 8.928 -10.788 1.00 80.69 126 ALA A C 1
ATOM 971 O O . ALA A 1 126 ? 3.303 7.994 -11.342 1.00 80.69 126 ALA A O 1
ATOM 972 N N . PHE A 1 127 ? 1.434 8.876 -10.471 1.00 83.06 127 PHE A N 1
ATOM 973 C CA . PHE A 1 127 ? 0.607 7.695 -10.752 1.00 83.06 127 PHE A CA 1
ATOM 974 C C . PHE A 1 127 ? 0.542 7.365 -12.248 1.00 83.06 127 PHE A C 1
ATOM 976 O O . PHE A 1 127 ? 0.648 6.198 -12.620 1.00 83.06 127 PHE A O 1
ATOM 983 N N . LEU A 1 128 ? 0.425 8.376 -13.116 1.00 86.62 128 LEU A N 1
ATOM 984 C CA . LEU A 1 128 ? 0.476 8.181 -14.567 1.00 86.62 128 LEU A CA 1
ATOM 985 C C . LEU A 1 128 ? 1.840 7.660 -15.032 1.00 86.62 128 LEU A C 1
ATOM 987 O O . LEU A 1 128 ? 1.882 6.756 -15.860 1.00 86.62 128 LEU A O 1
ATOM 991 N N . ALA A 1 129 ? 2.944 8.179 -14.489 1.00 88.62 129 ALA A N 1
ATOM 992 C CA . ALA A 1 129 ? 4.288 7.701 -14.812 1.00 88.62 129 ALA A CA 1
ATOM 993 C C . ALA A 1 129 ? 4.498 6.245 -14.367 1.00 88.62 129 ALA A C 1
ATOM 995 O O . ALA A 1 129 ? 5.034 5.446 -15.132 1.00 88.62 129 ALA A O 1
ATOM 996 N N . THR A 1 130 ? 4.021 5.874 -13.176 1.00 90.69 130 THR A N 1
ATOM 997 C CA . THR A 1 130 ? 4.049 4.488 -12.684 1.00 90.69 130 THR A CA 1
ATOM 998 C C . THR A 1 130 ? 3.161 3.566 -13.520 1.00 90.69 130 THR A C 1
ATOM 1000 O O . THR A 1 130 ? 3.570 2.465 -13.881 1.00 90.69 130 THR A O 1
ATOM 1003 N N . GLY A 1 131 ? 1.955 4.005 -13.881 1.00 93.19 131 GLY A N 1
ATOM 1004 C CA . GLY A 1 131 ? 1.080 3.242 -14.771 1.00 93.19 131 GLY A CA 1
ATOM 1005 C C . GLY A 1 131 ? 1.705 3.047 -16.153 1.00 93.19 131 GLY A C 1
ATOM 1006 O O . G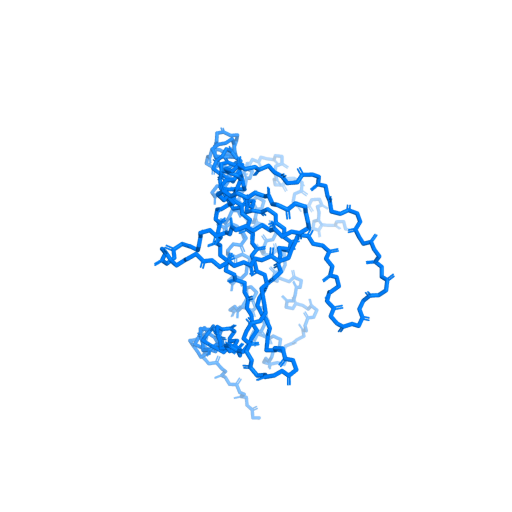LY A 1 131 ? 1.681 1.945 -16.699 1.00 93.19 131 GLY A O 1
ATOM 1007 N N . ALA A 1 132 ? 2.326 4.092 -16.699 1.00 91.44 132 ALA A N 1
ATOM 1008 C CA . ALA A 1 132 ? 3.001 4.034 -17.987 1.00 91.44 132 ALA A CA 1
ATOM 1009 C C . ALA A 1 132 ? 4.264 3.161 -17.949 1.00 91.44 132 ALA A C 1
ATOM 1011 O O . ALA A 1 132 ? 4.516 2.429 -18.905 1.00 91.44 132 ALA A O 1
ATOM 1012 N N . SER A 1 133 ? 5.028 3.172 -16.851 1.00 94.19 133 SER A N 1
ATOM 1013 C CA . SER A 1 133 ? 6.185 2.285 -16.702 1.00 94.19 133 SER A CA 1
ATOM 1014 C C . SER A 1 133 ? 5.759 0.822 -16.687 1.00 94.19 133 SER A C 1
ATOM 1016 O O . SER A 1 133 ? 6.297 0.019 -17.451 1.00 94.19 133 SER A O 1
ATOM 1018 N N . LEU A 1 134 ? 4.727 0.488 -15.908 1.00 95.44 134 LEU A N 1
ATOM 1019 C CA . LEU A 1 134 ? 4.163 -0.856 -15.874 1.00 95.44 134 LEU A CA 1
ATOM 1020 C C . LEU A 1 134 ? 3.620 -1.266 -17.247 1.00 95.44 134 LEU A C 1
ATOM 1022 O O . LEU A 1 134 ? 3.858 -2.385 -17.700 1.00 95.44 134 LEU A O 1
ATOM 1026 N N . PHE A 1 135 ? 2.945 -0.351 -17.943 1.00 94.75 135 PHE A N 1
ATOM 1027 C CA . PHE A 1 135 ? 2.450 -0.588 -19.294 1.00 94.75 135 PHE A CA 1
ATOM 1028 C C . PHE A 1 135 ? 3.586 -0.911 -20.275 1.00 94.75 135 PHE A C 1
ATOM 1030 O O . PHE A 1 135 ? 3.488 -1.900 -21.005 1.00 94.75 135 PHE A O 1
ATOM 1037 N N . ILE A 1 136 ? 4.680 -0.139 -20.266 1.00 94.19 136 ILE A N 1
ATOM 1038 C CA . ILE A 1 136 ? 5.867 -0.384 -21.105 1.00 94.19 136 ILE A CA 1
ATOM 1039 C C . ILE A 1 136 ? 6.501 -1.732 -20.760 1.00 94.19 136 ILE A C 1
ATOM 1041 O O . ILE A 1 136 ? 6.832 -2.503 -21.662 1.00 94.19 136 ILE A O 1
ATOM 1045 N N . ILE A 1 137 ? 6.637 -2.058 -19.474 1.00 95.06 137 ILE A N 1
ATOM 1046 C CA . ILE A 1 137 ? 7.169 -3.358 -19.050 1.00 95.06 137 ILE A CA 1
ATOM 1047 C C . ILE A 1 137 ? 6.317 -4.486 -19.642 1.00 95.06 137 ILE A C 1
ATOM 1049 O O . ILE A 1 137 ? 6.848 -5.389 -20.290 1.00 95.06 137 ILE A O 1
ATOM 1053 N N . MET A 1 138 ? 4.997 -4.400 -19.483 1.00 92.38 138 MET A N 1
ATOM 1054 C CA . MET A 1 138 ? 4.068 -5.458 -19.880 1.00 92.38 138 MET A CA 1
ATOM 1055 C C . MET A 1 138 ? 3.899 -5.601 -21.396 1.00 92.38 138 MET A C 1
ATOM 1057 O O . MET A 1 138 ? 3.696 -6.711 -21.883 1.00 92.38 138 MET A O 1
ATOM 1061 N N . THR A 1 139 ? 3.970 -4.510 -22.160 1.00 89.00 139 THR A N 1
ATOM 1062 C CA . THR A 1 139 ? 3.735 -4.538 -23.618 1.00 89.00 139 THR A CA 1
ATOM 1063 C C . THR A 1 139 ? 5.007 -4.574 -24.453 1.00 89.00 139 THR A C 1
ATOM 1065 O O . THR A 1 139 ? 4.978 -5.080 -25.576 1.00 89.00 139 THR A O 1
ATOM 1068 N N . PHE A 1 140 ? 6.127 -4.082 -23.924 1.00 91.81 140 PHE A N 1
ATOM 1069 C CA . PHE A 1 140 ? 7.391 -4.015 -24.648 1.00 91.81 140 PHE A CA 1
ATOM 1070 C C . PHE A 1 140 ? 8.454 -4.927 -24.043 1.00 91.81 140 PHE A C 1
ATOM 1072 O O . PHE A 1 140 ? 8.906 -5.842 -24.729 1.00 91.81 140 PHE A O 1
ATOM 1079 N N . ILE A 1 141 ? 8.836 -4.726 -22.779 1.00 93.44 141 ILE A N 1
ATOM 1080 C CA . ILE A 1 141 ? 9.991 -5.430 -22.195 1.00 93.44 141 ILE A CA 1
ATOM 1081 C C . ILE A 1 141 ? 9.717 -6.934 -22.105 1.00 93.44 141 ILE A C 1
ATOM 1083 O O . ILE A 1 141 ? 10.431 -7.731 -22.716 1.00 93.44 141 ILE A O 1
ATOM 1087 N N . VAL A 1 142 ? 8.649 -7.325 -21.406 1.00 94.75 142 VAL A N 1
ATOM 1088 C CA . VAL A 1 142 ? 8.305 -8.735 -21.178 1.00 94.75 142 VAL A CA 1
ATOM 1089 C C . VAL A 1 142 ? 8.087 -9.482 -22.500 1.00 94.75 142 VAL A C 1
ATOM 1091 O O . VAL A 1 142 ? 8.749 -10.500 -22.711 1.00 94.75 142 VAL A O 1
ATOM 1094 N N . PRO A 1 143 ? 7.263 -8.997 -23.453 1.00 91.44 143 PRO A N 1
ATOM 1095 C CA . PRO A 1 143 ? 7.019 -9.739 -24.689 1.00 91.44 143 PRO A CA 1
ATOM 1096 C C . PRO A 1 143 ? 8.264 -9.878 -25.567 1.00 91.44 143 PRO A C 1
ATOM 1098 O O . PRO A 1 143 ? 8.426 -10.896 -26.238 1.00 91.44 143 PRO A O 1
ATOM 1101 N N . ARG A 1 144 ? 9.157 -8.880 -25.576 1.00 93.19 144 ARG A N 1
ATOM 1102 C CA . ARG A 1 144 ? 10.393 -8.921 -26.374 1.00 93.19 144 ARG A CA 1
ATOM 1103 C C . ARG A 1 144 ? 11.399 -9.912 -25.805 1.00 93.19 144 ARG A C 1
ATOM 1105 O O . ARG A 1 144 ? 11.978 -10.674 -26.576 1.00 93.19 144 ARG A O 1
ATOM 1112 N N . ILE A 1 145 ? 11.557 -9.950 -24.482 1.00 94.44 145 ILE A N 1
ATOM 1113 C CA . ILE A 1 145 ? 12.403 -10.949 -23.817 1.00 94.44 145 ILE A CA 1
ATOM 1114 C C . ILE A 1 145 ? 11.869 -12.356 -24.102 1.00 94.44 145 ILE A C 1
ATOM 1116 O O . ILE A 1 145 ? 12.622 -13.228 -24.530 1.00 94.44 145 ILE A O 1
ATOM 1120 N N . LEU A 1 146 ? 10.555 -12.561 -23.967 1.00 93.12 146 LEU A N 1
ATOM 1121 C CA . LEU A 1 146 ? 9.914 -13.847 -24.271 1.00 93.12 146 LEU A CA 1
ATOM 1122 C C . LEU A 1 146 ? 10.017 -14.243 -25.752 1.00 93.12 146 LEU A C 1
ATOM 1124 O O . LEU A 1 146 ? 10.026 -15.428 -26.074 1.00 93.12 146 LEU A O 1
ATOM 1128 N N . ALA A 1 147 ? 10.136 -13.273 -26.660 1.00 92.94 147 ALA A N 1
ATOM 1129 C CA . ALA A 1 147 ? 10.387 -13.522 -28.077 1.00 92.94 147 ALA A CA 1
ATOM 1130 C C . ALA A 1 147 ? 11.843 -13.939 -28.385 1.00 92.94 147 ALA A C 1
ATOM 1132 O O . ALA A 1 147 ? 12.182 -14.107 -29.556 1.00 92.94 147 ALA A O 1
ATOM 1133 N N . GLY A 1 148 ? 12.694 -14.105 -27.365 1.00 91.44 148 GLY A N 1
ATOM 1134 C CA . GLY A 1 148 ? 14.081 -14.560 -27.496 1.00 91.44 148 GLY A CA 1
ATOM 1135 C C . GLY A 1 148 ? 15.085 -13.447 -27.799 1.00 91.44 148 GLY A C 1
ATOM 1136 O O . GLY A 1 148 ? 16.207 -13.733 -28.211 1.00 91.44 148 GLY A O 1
ATOM 1137 N N . TRP A 1 149 ? 14.700 -12.178 -27.633 1.00 94.06 149 TRP A N 1
ATOM 1138 C CA . TRP A 1 149 ? 15.623 -11.053 -27.802 1.00 94.06 149 TRP A CA 1
ATOM 1139 C C . TRP A 1 149 ? 16.625 -10.996 -26.646 1.00 94.06 149 TRP A C 1
ATOM 1141 O O . TRP A 1 149 ? 16.332 -11.457 -25.544 1.00 94.06 149 TRP A O 1
ATOM 1151 N N . ASN A 1 150 ? 17.790 -10.379 -26.876 1.00 96.00 150 ASN A N 1
ATOM 1152 C CA . ASN A 1 150 ? 18.789 -10.177 -25.827 1.00 96.00 150 ASN A CA 1
ATOM 1153 C C . ASN A 1 150 ? 18.173 -9.369 -24.659 1.00 96.00 150 ASN A C 1
ATOM 1155 O O . ASN A 1 150 ? 17.836 -8.193 -24.849 1.00 96.00 150 ASN A O 1
ATOM 1159 N N . PRO A 1 151 ? 18.033 -9.964 -23.459 1.00 94.25 151 PRO A N 1
ATOM 1160 C CA . PRO A 1 151 ? 17.314 -9.342 -22.352 1.00 94.25 151 PRO A CA 1
ATOM 1161 C C . PRO A 1 151 ? 18.021 -8.101 -21.814 1.00 94.25 151 PRO A C 1
ATOM 1163 O O . PRO A 1 151 ? 17.352 -7.171 -21.368 1.00 94.25 151 PRO A O 1
ATOM 1166 N N . THR A 1 152 ? 19.348 -8.046 -21.911 1.00 96.12 152 THR A N 1
ATOM 1167 C CA . THR A 1 152 ? 20.147 -6.905 -21.465 1.00 96.12 152 THR A CA 1
ATOM 1168 C C . THR A 1 152 ? 19.846 -5.675 -22.315 1.00 96.12 152 THR A C 1
ATOM 1170 O O . THR A 1 152 ? 19.523 -4.620 -21.776 1.00 96.12 152 THR A O 1
ATOM 1173 N N . LEU A 1 153 ? 19.864 -5.815 -23.645 1.00 94.88 153 LEU A N 1
ATOM 1174 C CA . LEU A 1 153 ? 19.585 -4.702 -24.561 1.00 94.88 153 LEU A CA 1
ATOM 1175 C C . LEU A 1 153 ? 18.136 -4.220 -24.461 1.00 94.88 153 LEU A C 1
ATOM 1177 O O . LEU A 1 153 ? 17.882 -3.018 -24.409 1.00 94.88 153 LEU A O 1
ATOM 1181 N N . VAL A 1 154 ? 17.181 -5.152 -24.407 1.00 95.31 154 VAL A N 1
ATOM 1182 C CA . VAL A 1 154 ? 15.756 -4.813 -24.287 1.00 95.31 154 VAL A CA 1
ATOM 1183 C C . VAL A 1 154 ? 15.473 -4.102 -22.963 1.00 95.31 154 VAL A C 1
ATOM 1185 O O . VAL A 1 154 ? 14.741 -3.112 -22.953 1.00 95.31 154 VAL A O 1
ATOM 1188 N N . SER A 1 155 ? 16.071 -4.564 -21.861 1.00 94.50 155 SER A N 1
ATOM 1189 C CA . SER A 1 155 ? 15.900 -3.934 -20.548 1.00 94.50 155 SER A CA 1
ATOM 1190 C C . SER A 1 155 ? 16.561 -2.561 -20.493 1.00 94.50 155 SER A C 1
ATOM 1192 O O . SER A 1 155 ? 15.949 -1.630 -19.982 1.00 94.50 155 SER A O 1
ATOM 1194 N N . LEU A 1 156 ? 17.754 -2.399 -21.074 1.00 94.75 156 LEU A N 1
ATOM 1195 C CA . LEU A 1 156 ? 18.451 -1.112 -21.114 1.00 94.75 156 LEU A CA 1
ATOM 1196 C C . LEU A 1 156 ? 17.629 -0.051 -21.859 1.00 94.75 156 LEU A C 1
ATOM 1198 O O . LEU A 1 156 ? 17.400 1.039 -21.339 1.00 94.75 156 LEU A O 1
ATOM 1202 N N . LEU A 1 157 ? 17.119 -0.392 -23.046 1.00 94.75 157 LEU A N 1
ATOM 1203 C CA . LEU A 1 157 ? 16.272 0.512 -23.830 1.00 94.75 157 LEU A CA 1
ATOM 1204 C C . LEU A 1 157 ? 14.918 0.767 -23.154 1.00 94.75 157 LEU A C 1
ATOM 1206 O O . LEU A 1 157 ? 14.427 1.895 -23.154 1.00 94.75 157 LEU A O 1
ATOM 1210 N N . GLY A 1 158 ? 14.319 -0.270 -22.565 1.00 94.44 158 GLY A N 1
ATOM 1211 C CA . GLY A 1 158 ? 13.037 -0.169 -21.876 1.00 94.44 158 GLY A CA 1
ATOM 1212 C C . GLY A 1 158 ? 13.106 0.714 -20.631 1.00 94.44 158 GLY A C 1
ATOM 1213 O O . GLY A 1 158 ? 12.319 1.649 -20.499 1.00 94.44 158 GLY A O 1
ATOM 1214 N N . VAL A 1 159 ? 14.069 0.461 -19.741 1.00 93.25 159 VAL A N 1
ATOM 1215 C CA . VAL A 1 159 ? 14.271 1.245 -18.513 1.00 93.25 159 VAL A CA 1
ATOM 1216 C C . VAL A 1 159 ? 14.714 2.666 -18.842 1.00 93.25 159 VAL A C 1
ATOM 1218 O O . VAL A 1 159 ? 14.196 3.601 -18.239 1.00 93.25 159 VAL A O 1
ATOM 1221 N N . GLY A 1 160 ? 15.584 2.856 -19.838 1.00 93.94 160 GLY A N 1
ATOM 1222 C CA . GLY A 1 160 ? 15.961 4.188 -20.310 1.00 93.94 160 GLY A CA 1
ATOM 1223 C C . GLY A 1 160 ? 14.759 4.998 -20.804 1.00 93.94 160 GLY A C 1
ATOM 1224 O O . GLY A 1 160 ? 14.568 6.142 -20.397 1.00 93.94 160 GLY A O 1
ATOM 1225 N N . GLY A 1 161 ? 13.881 4.384 -21.602 1.00 93.00 161 GLY A N 1
ATOM 1226 C CA . GLY A 1 161 ? 12.631 5.014 -22.033 1.00 93.00 161 GLY A CA 1
ATOM 1227 C C . GLY A 1 161 ? 11.697 5.353 -20.866 1.00 93.00 161 GLY A C 1
ATOM 1228 O O . GLY A 1 161 ? 11.145 6.453 -20.818 1.00 93.00 161 GLY A O 1
ATOM 1229 N N . ILE A 1 162 ? 11.561 4.443 -19.896 1.00 94.50 162 ILE A N 1
ATOM 1230 C CA . ILE A 1 162 ? 10.773 4.667 -18.673 1.00 94.50 162 ILE A CA 1
ATOM 1231 C C . ILE A 1 162 ? 11.343 5.832 -17.855 1.00 94.50 162 ILE A C 1
ATOM 1233 O O . ILE A 1 162 ? 10.578 6.669 -17.379 1.00 94.50 162 ILE A O 1
ATOM 1237 N N . LEU A 1 163 ? 12.667 5.905 -17.708 1.00 92.56 163 LEU A N 1
ATOM 1238 C CA . LEU A 1 163 ? 13.365 6.960 -16.974 1.00 92.56 163 LEU A CA 1
ATOM 1239 C C . LEU A 1 163 ? 13.085 8.334 -17.594 1.00 92.56 163 LEU A C 1
ATOM 1241 O O . LEU A 1 163 ? 12.650 9.248 -16.893 1.00 92.56 163 LEU A O 1
ATOM 1245 N N . ILE A 1 164 ? 13.280 8.458 -18.911 1.00 91.88 164 ILE A N 1
ATOM 1246 C CA . ILE A 1 164 ? 12.995 9.684 -19.670 1.00 91.88 164 ILE A CA 1
ATOM 1247 C C . ILE A 1 164 ? 11.536 10.094 -19.457 1.00 91.88 164 ILE A C 1
ATOM 1249 O O . ILE A 1 164 ? 11.253 11.232 -19.075 1.00 91.88 164 ILE A O 1
ATOM 1253 N N . LEU A 1 165 ? 10.612 9.151 -19.651 1.00 91.06 165 LEU A N 1
ATOM 1254 C CA . LEU A 1 165 ? 9.183 9.390 -19.496 1.00 91.06 165 LEU A CA 1
ATOM 1255 C C . LEU A 1 165 ? 8.844 9.898 -18.090 1.00 91.06 165 LEU A C 1
ATOM 1257 O O . LEU A 1 165 ? 8.189 10.931 -17.957 1.00 91.06 165 LEU A O 1
ATOM 1261 N N . ALA A 1 166 ? 9.306 9.202 -17.050 1.00 89.19 166 ALA A N 1
ATOM 1262 C CA . ALA A 1 166 ? 9.005 9.523 -15.660 1.00 89.19 166 ALA A CA 1
ATOM 1263 C C . ALA A 1 166 ? 9.558 10.894 -15.256 1.00 89.19 166 ALA A C 1
ATOM 1265 O O . ALA A 1 166 ? 8.841 11.705 -14.661 1.00 89.19 166 ALA A O 1
ATOM 1266 N N . ILE A 1 167 ? 10.810 11.182 -15.617 1.00 88.62 167 ILE A N 1
ATOM 1267 C CA . ILE A 1 167 ? 11.468 12.441 -15.273 1.00 88.62 167 ILE A CA 1
ATOM 1268 C C . ILE A 1 167 ? 10.735 13.623 -15.916 1.00 88.62 167 ILE A C 1
ATOM 1270 O O . ILE A 1 167 ? 10.355 14.557 -15.203 1.00 88.62 167 ILE A O 1
ATOM 1274 N N . TYR A 1 168 ? 10.457 13.571 -17.222 1.00 87.88 168 TYR A N 1
ATOM 1275 C CA . TYR A 1 168 ? 9.772 14.669 -17.908 1.00 87.88 168 TYR A CA 1
ATOM 1276 C C . TYR A 1 168 ? 8.303 14.815 -17.492 1.00 87.88 168 TYR A C 1
ATOM 1278 O O . TYR A 1 168 ? 7.821 15.945 -17.389 1.00 87.88 168 TYR A O 1
ATOM 1286 N N . PHE A 1 169 ? 7.598 13.721 -17.182 1.00 85.12 169 PHE A N 1
ATOM 1287 C CA . PHE A 1 169 ? 6.225 13.798 -16.669 1.00 85.12 169 PHE A CA 1
ATOM 1288 C C . PHE A 1 169 ? 6.156 14.458 -15.290 1.00 85.12 169 PHE A C 1
ATOM 1290 O O . PHE A 1 169 ? 5.280 15.291 -15.049 1.00 85.12 169 PHE A O 1
ATOM 1297 N N . VAL A 1 170 ? 7.060 14.097 -14.377 1.00 83.19 170 VAL A N 1
ATOM 1298 C CA . VAL A 1 170 ? 7.008 14.563 -12.983 1.00 83.19 170 VAL A CA 1
ATOM 1299 C C . VAL A 1 170 ? 7.604 15.966 -12.833 1.00 83.19 170 VAL A C 1
ATOM 1301 O O . VAL A 1 170 ? 7.012 16.813 -12.159 1.00 83.19 170 VAL A O 1
ATOM 1304 N N . HIS A 1 171 ? 8.738 16.235 -13.484 1.00 81.62 171 HIS A N 1
ATOM 1305 C CA . HIS A 1 171 ? 9.515 17.466 -13.291 1.00 81.62 171 HIS A CA 1
ATOM 1306 C C . HIS A 1 171 ? 9.262 18.519 -14.379 1.00 81.62 171 HIS A C 1
ATOM 1308 O O . HIS A 1 171 ? 9.559 19.694 -14.168 1.00 81.62 171 HIS A O 1
ATOM 1314 N N . GLY A 1 172 ? 8.661 18.132 -15.508 1.00 79.62 172 GLY A N 1
ATOM 1315 C CA . GLY A 1 172 ? 8.471 19.002 -16.667 1.00 79.62 172 GLY A CA 1
ATOM 1316 C C . GLY A 1 172 ? 9.738 19.167 -17.513 1.00 79.62 172 GLY A C 1
ATOM 1317 O O . GLY A 1 172 ? 10.844 18.784 -17.117 1.00 79.62 172 GLY A O 1
ATOM 1318 N N . LEU A 1 173 ? 9.570 19.743 -18.707 1.00 79.31 173 LEU A N 1
ATOM 1319 C CA . LEU A 1 173 ? 10.685 20.086 -19.590 1.00 79.31 173 LEU A CA 1
ATOM 1320 C C . LEU A 1 173 ? 11.398 21.331 -19.057 1.00 79.31 173 LEU A C 1
ATOM 1322 O O . LEU A 1 173 ? 10.855 22.432 -19.090 1.00 79.31 173 LEU A O 1
ATOM 1326 N N . SER A 1 174 ? 12.630 21.150 -18.588 1.00 85.31 174 SER A N 1
ATOM 1327 C CA . SER A 1 174 ? 13.537 22.246 -18.260 1.00 85.31 174 SER A CA 1
ATOM 1328 C C . SER A 1 174 ? 14.975 21.881 -18.636 1.00 85.31 174 SER A C 1
ATOM 1330 O O . SER A 1 174 ? 15.309 20.704 -18.836 1.00 85.31 174 SER A O 1
ATOM 1332 N N . TRP A 1 175 ? 15.834 22.894 -18.749 1.00 87.12 175 TRP A N 1
ATOM 1333 C CA . TRP A 1 175 ? 17.248 22.696 -19.081 1.00 87.12 175 TRP A CA 1
ATOM 1334 C C . TRP A 1 175 ? 17.988 21.907 -17.999 1.00 87.12 175 TRP A C 1
ATOM 1336 O O . TRP A 1 175 ? 18.799 21.042 -18.320 1.00 87.12 175 TRP A O 1
ATOM 1346 N N . SER A 1 176 ? 17.649 22.130 -16.725 1.00 85.50 176 SER A N 1
ATOM 1347 C CA . SER A 1 176 ? 18.228 21.375 -15.611 1.00 85.50 176 SER A CA 1
ATOM 1348 C C . SER A 1 176 ? 17.797 19.908 -15.633 1.00 85.50 176 SER A C 1
ATOM 1350 O O . SER A 1 176 ? 18.638 19.031 -15.444 1.00 85.50 176 SER A O 1
ATOM 1352 N N . THR A 1 177 ? 16.528 19.620 -15.949 1.00 87.44 177 THR A N 1
ATOM 1353 C CA . THR A 1 177 ? 16.026 18.240 -16.059 1.00 87.44 177 THR A CA 1
ATOM 1354 C C . THR A 1 177 ? 16.763 17.456 -17.150 1.00 87.44 177 THR A C 1
ATOM 1356 O O . THR A 1 177 ? 17.136 16.302 -16.956 1.00 87.44 177 THR A O 1
ATOM 1359 N N . THR A 1 178 ? 16.998 18.100 -18.295 1.00 87.38 178 THR A N 1
ATOM 1360 C CA . THR A 1 178 ? 17.657 17.475 -19.451 1.00 87.38 178 THR A CA 1
ATOM 1361 C C . THR A 1 178 ? 19.147 17.249 -19.189 1.00 87.38 178 THR A C 1
ATOM 1363 O O . THR A 1 178 ? 19.667 16.182 -19.504 1.00 87.38 178 THR A O 1
ATOM 1366 N N . ALA A 1 179 ? 19.826 18.205 -18.547 1.00 88.75 179 ALA A N 1
ATOM 1367 C CA . ALA A 1 179 ? 21.227 18.054 -18.155 1.00 88.75 179 ALA A CA 1
ATOM 1368 C C . ALA A 1 179 ? 21.428 16.906 -17.146 1.00 88.75 179 ALA A C 1
ATOM 1370 O O . ALA A 1 179 ? 22.338 16.095 -17.312 1.00 88.75 179 ALA A O 1
ATOM 1371 N N . ALA A 1 180 ? 20.549 16.792 -16.144 1.00 86.56 180 ALA A N 1
ATOM 1372 C CA . ALA A 1 180 ? 20.587 15.705 -15.163 1.00 86.56 180 ALA A CA 1
ATOM 1373 C C . ALA A 1 180 ? 20.344 14.324 -15.802 1.00 86.56 180 ALA A C 1
ATOM 1375 O O . ALA A 1 180 ? 21.030 13.352 -15.478 1.00 86.56 180 ALA A O 1
ATOM 1376 N N . LEU A 1 181 ? 19.394 14.247 -16.739 1.00 88.56 181 LEU A N 1
ATOM 1377 C CA . LEU A 1 181 ? 19.092 13.029 -17.488 1.00 88.56 181 LEU A CA 1
ATOM 1378 C C . LEU A 1 181 ? 20.294 12.570 -18.324 1.00 88.56 181 LEU A C 1
ATOM 1380 O O . LEU A 1 181 ? 20.663 11.400 -18.260 1.00 88.56 181 LEU A O 1
ATOM 1384 N N . ILE A 1 182 ? 20.923 13.485 -19.071 1.00 90.06 182 ILE A N 1
ATOM 1385 C CA . ILE A 1 182 ? 22.117 13.174 -19.872 1.00 90.06 182 ILE A CA 1
ATOM 1386 C C . ILE A 1 182 ? 23.254 12.700 -18.964 1.00 90.06 182 ILE A C 1
ATOM 1388 O O . ILE A 1 182 ? 23.871 11.680 -19.256 1.00 90.06 182 ILE A O 1
ATOM 1392 N N . GLY A 1 183 ? 23.486 13.382 -17.837 1.00 87.00 183 GLY A N 1
ATOM 1393 C CA . GLY A 1 183 ? 24.489 12.964 -16.856 1.00 87.00 183 GLY A CA 1
ATOM 1394 C C . GLY A 1 183 ? 24.265 11.537 -16.347 1.00 87.00 183 GLY A C 1
ATOM 1395 O O . GLY A 1 183 ? 25.212 10.767 -16.266 1.00 87.00 183 GLY A O 1
ATOM 1396 N N . THR A 1 184 ? 23.010 11.157 -16.089 1.00 89.19 184 THR A N 1
ATOM 1397 C CA . THR A 1 184 ? 22.649 9.806 -15.612 1.00 89.19 184 THR A CA 1
ATOM 1398 C C . THR A 1 184 ? 22.808 8.733 -16.691 1.00 89.19 184 THR A C 1
ATOM 1400 O O . THR A 1 184 ? 23.037 7.576 -16.371 1.00 89.19 184 THR A O 1
ATOM 1403 N N . TYR A 1 185 ? 22.661 9.093 -17.966 1.00 86.19 185 TYR A N 1
ATOM 1404 C CA . TYR A 1 185 ? 22.775 8.143 -19.076 1.00 86.19 185 TYR A CA 1
ATOM 1405 C C . TYR A 1 185 ? 24.225 7.892 -19.512 1.00 86.19 185 TYR A C 1
ATOM 1407 O O . TYR A 1 185 ? 24.504 6.883 -20.154 1.00 86.19 185 TYR A O 1
ATOM 1415 N N . VAL A 1 186 ? 25.118 8.847 -19.232 1.00 87.44 186 VAL A N 1
ATOM 1416 C CA . VAL A 1 186 ? 26.538 8.798 -19.613 1.00 87.44 186 VAL A CA 1
ATOM 1417 C C . VAL A 1 186 ? 27.419 8.224 -18.497 1.00 87.44 186 VAL A C 1
ATOM 1419 O O . VAL A 1 186 ? 28.456 7.644 -18.814 1.00 87.44 186 VAL A O 1
ATOM 1422 N N . ALA A 1 187 ? 27.034 8.411 -17.229 1.00 76.00 187 ALA A N 1
ATOM 1423 C CA . ALA A 1 187 ? 27.724 7.860 -16.058 1.00 76.00 187 ALA A CA 1
ATOM 1424 C C . ALA A 1 187 ? 27.561 6.336 -15.953 1.00 76.00 187 ALA A C 1
ATOM 1426 O O . ALA A 1 187 ? 28.565 5.682 -15.591 1.00 76.00 187 ALA A O 1
#

pLDDT: mean 79.3, std 13.36, range [45.03, 96.12]